Protein AF-Q93UQ5-F1 (afdb_monomer)

Nearest PDB structures (foldseek):
  4q0p-assembly1_A  TM=1.003E+00  e=6.798E-55  Acinetobacter sp. DL-28
  4q0u-assembly1_A  TM=1.001E+00  e=9.475E-54  Acinetobacter sp. DL-28
  3ww1-assembly1_A  TM=9.955E-01  e=2.916E-45  Cellulomonas parahominis
  5avp-assembly1_D  TM=9.989E-01  e=8.263E-45  Geodermatophilus obscurus DSM 43160
  3ww3-assembly1_B-2  TM=9.912E-01  e=5.381E-45  Cellulomonas parahominis

Solvent-accessible surface area (backbone atoms only — not comparable to full-atom values): 13505 Å² total; per-residue (Å²): 136,84,41,76,46,43,42,55,64,61,49,51,55,55,48,49,52,51,52,50,50,39,45,74,73,65,44,83,77,51,74,86,44,70,48,78,71,22,48,34,35,42,13,60,83,31,32,45,47,62,75,71,35,66,84,58,30,57,40,29,37,35,39,34,47,41,63,74,41,68,42,61,70,58,86,89,58,61,79,88,46,62,92,54,42,70,53,33,33,39,20,35,31,41,39,41,23,36,16,20,12,22,51,63,40,24,32,18,82,40,37,33,39,29,43,42,39,71,37,56,44,43,42,36,31,22,26,51,62,64,63,86,57,90,96,56,91,79,91,83,85,82,77,57,73,65,70,39,72,67,71,86,87,75,73,60,32,86,96,48,56,76,50,48,67,69,31,56,20,23,51,79,45,40,56,87,56,77,75,46,71,46,59,42,29,24,42,34,29,35,30,14,51,49,86,48,96,49,49,18,30,33,41,38,48,26,23,26,75,46,60,77,27,67,91,46,63,87,64,83,59,95,46,81,82,54,59,81,34,73,38,75,51,43,64,41,70,53,31,61,61,22,54,50,56,50,56,69,88

Organism: NCBI:txid160971

Sequence (249 aa):
MTRTSITRREYDEWVREAAALGKALRYPITEKMVNDSAGIVFGADQYDAFKNGMWSGEPYEAMIIFESLNEPAVDGLPTGAAPYAEYSGLCDKLMIVHPGKFCPPHHHGRKTESYEVVLGEMEVFYSPTPSAESGVELLNFSGMPVGSPWPEGVALPKGRESSYEKLTSYVRLRAGDPKFVMHRKHLHAFRCPPDSDVPLVVREVSTYSHEPTEAAAGNHAPIPSWLGMHDNDFVSDAANTGRLQTAIS

Secondary structure (DSSP, 8-state):
----SB-HHHHHHHHHHHHHHHHHTT----GGGSSTTTEEESSGGGGGGGTS-GGG----BEEEEEEEEEE---TT--GGGGGGGGG--EEEEEEEE-BT-EEEEEE-SS--EEEEEEESEEEEEE-SSPPP-TT-----SS-----BPPPTT-PPPTT-GGGGTT--EEEEEETTSPPEEE-TT--EEEEB-TT-SS-EEEEEEES------GGGTTPPPSSGGGTT----EESSHHHHHHTT---B-

Radius of gyration: 17.64 Å; Cα contacts (8 Å, |Δi|>4): 558; chains: 1; bounding box: 44×38×50 Å

Foldseek 3Di:
DQAQAAAPVLLCVVQVVVLVVCVVLVNPADPLLSDQLQKFFQFRNQRCCPVCHLLPLEAGAIKGKRKPDQALPPPPDDPVCQVVSLLATKTKIKIWAGHNYKNAKWFFQRKKKKKAWSDAKKKKFKAQDFDDDPPDDDDDDPGADQADADDPDNRHDPPCPVLRVRSGHIDMDDHPDPIHMGGGRMIMMMHGHSPDPGITIMIMMMGHALAPAPSCPPDDDPHPVSVNDHTIGGSDPRRVPRSRGHHYD

Mean predicted aligned error: 2.65 Å

Structure (mmCIF, N/CA/C/O backbone):
data_AF-Q93UQ5-F1
#
_entry.id   AF-Q93UQ5-F1
#
loop_
_atom_site.group_PDB
_atom_site.id
_atom_site.type_symbol
_atom_site.label_atom_id
_atom_site.label_alt_id
_atom_site.label_comp_id
_atom_site.label_asym_id
_atom_site.label_entity_id
_atom_site.label_seq_id
_atom_site.pdbx_PDB_ins_code
_atom_site.Cartn_x
_atom_site.Cartn_y
_atom_site.Cartn_z
_atom_site.occupancy
_atom_site.B_iso_or_equiv
_atom_site.auth_seq_id
_atom_site.auth_comp_id
_atom_site.auth_asym_id
_atom_site.auth_atom_id
_atom_site.pdbx_PDB_model_num
ATOM 1 N N . MET A 1 1 ? -3.767 7.710 27.829 1.00 67.88 1 MET A N 1
ATOM 2 C CA . MET A 1 1 ? -2.368 7.335 27.517 1.00 67.88 1 MET A CA 1
ATOM 3 C C . MET A 1 1 ? -2.265 7.023 26.035 1.00 67.88 1 MET A C 1
ATOM 5 O O . MET A 1 1 ? -3.241 6.521 25.496 1.00 67.88 1 MET A O 1
ATOM 9 N N . THR A 1 2 ? -1.151 7.356 25.386 1.00 92.12 2 THR A N 1
ATOM 10 C CA . THR A 1 2 ? -0.831 6.993 23.989 1.00 92.12 2 THR A CA 1
ATOM 11 C C . THR A 1 2 ? -0.191 5.607 23.966 1.00 92.12 2 THR A C 1
ATOM 13 O O . THR A 1 2 ? 0.586 5.290 24.865 1.00 92.12 2 THR A O 1
ATOM 16 N N . ARG A 1 3 ? -0.569 4.761 23.007 1.00 96.69 3 ARG A N 1
ATOM 17 C CA . ARG A 1 3 ? 0.002 3.428 22.796 1.00 96.69 3 ARG A CA 1
ATOM 18 C C . ARG A 1 3 ? 1.368 3.573 22.126 1.00 96.69 3 ARG A C 1
ATOM 20 O O . ARG A 1 3 ? 1.558 4.452 21.298 1.00 96.69 3 ARG A O 1
ATOM 27 N N . THR A 1 4 ? 2.300 2.693 22.471 1.00 96.62 4 THR A N 1
ATOM 28 C CA . THR A 1 4 ? 3.651 2.646 21.876 1.00 96.62 4 THR A CA 1
ATOM 29 C C . THR A 1 4 ? 3.969 1.294 21.237 1.00 96.62 4 THR A C 1
ATOM 31 O O . THR A 1 4 ? 5.035 1.128 20.656 1.00 96.62 4 THR A O 1
ATOM 34 N N . SER A 1 5 ? 3.069 0.323 21.391 1.00 97.62 5 SER A N 1
ATOM 35 C CA . SER A 1 5 ? 3.189 -1.045 20.893 1.00 97.62 5 SER A CA 1
ATOM 36 C C . SER A 1 5 ? 1.807 -1.681 20.730 1.00 97.62 5 SER A C 1
ATOM 38 O O . SER A 1 5 ? 0.795 -1.217 21.285 1.00 97.62 5 SER A O 1
ATOM 40 N N . ILE A 1 6 ? 1.779 -2.774 19.976 1.00 98.44 6 ILE A N 1
ATOM 41 C CA . ILE A 1 6 ? 0.655 -3.701 19.882 1.00 98.44 6 ILE A CA 1
ATOM 42 C C . ILE A 1 6 ? 0.926 -4.901 20.793 1.00 98.44 6 ILE 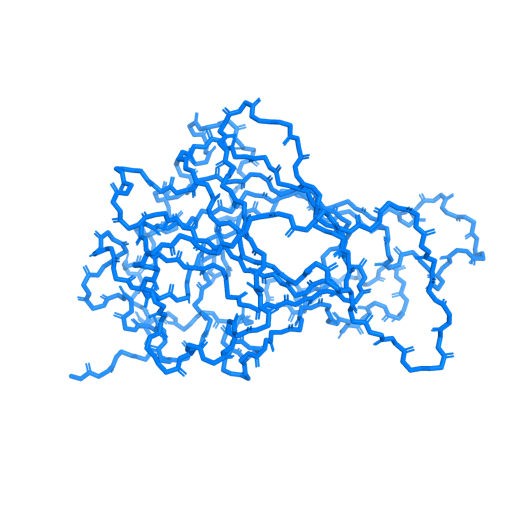A C 1
ATOM 44 O O . ILE A 1 6 ? 2.064 -5.350 20.906 1.00 98.44 6 ILE A O 1
ATOM 48 N N . THR A 1 7 ? -0.089 -5.416 21.483 1.00 98.62 7 THR A N 1
ATOM 49 C CA . THR A 1 7 ? 0.098 -6.630 22.282 1.00 98.62 7 THR A CA 1
ATOM 50 C C . THR A 1 7 ? 0.246 -7.853 21.382 1.00 98.62 7 THR A C 1
ATOM 52 O O . THR A 1 7 ? -0.335 -7.894 20.295 1.00 98.62 7 THR A O 1
ATOM 55 N N . ARG A 1 8 ? 0.944 -8.897 21.848 1.00 98.50 8 ARG A N 1
ATOM 56 C CA . ARG A 1 8 ? 1.008 -10.186 21.126 1.00 98.50 8 ARG A CA 1
ATOM 57 C C . ARG A 1 8 ? -0.377 -10.690 20.704 1.00 98.50 8 ARG A C 1
ATOM 59 O O . ARG A 1 8 ? -0.564 -11.105 19.567 1.00 98.50 8 ARG A O 1
ATOM 66 N N . ARG A 1 9 ? -1.363 -10.612 21.600 1.00 98.56 9 ARG A N 1
ATOM 67 C CA . ARG A 1 9 ? -2.731 -11.058 21.309 1.00 98.56 9 ARG A CA 1
ATOM 68 C C . ARG A 1 9 ? -3.382 -10.245 20.188 1.00 98.56 9 ARG A C 1
ATOM 70 O O . ARG A 1 9 ? -3.937 -10.840 19.274 1.00 98.56 9 ARG A O 1
ATOM 77 N N . GLU A 1 10 ? -3.325 -8.915 20.263 1.00 98.81 10 GLU A N 1
ATOM 78 C CA . GLU A 1 10 ? -3.897 -8.047 19.224 1.00 98.81 10 GLU A CA 1
ATOM 79 C C . GLU A 1 10 ? -3.233 -8.297 17.864 1.00 98.81 10 GLU A C 1
ATOM 81 O O . GLU A 1 10 ? -3.928 -8.342 16.853 1.00 98.81 10 GLU A O 1
ATOM 86 N N . TYR A 1 11 ? -1.908 -8.492 17.838 1.00 98.81 11 TYR A N 1
ATOM 87 C CA . TYR A 1 11 ? -1.173 -8.781 16.606 1.00 98.81 11 TYR A CA 1
ATOM 88 C C . TYR A 1 11 ? -1.587 -10.122 15.999 1.00 98.81 11 TYR A C 1
ATOM 90 O O . TYR A 1 11 ? -1.931 -10.191 14.819 1.00 98.81 11 TYR A O 1
ATOM 98 N N . ASP A 1 12 ? -1.607 -11.177 16.815 1.00 98.75 12 ASP A N 1
ATOM 99 C CA . ASP A 1 12 ? -1.958 -12.518 16.360 1.00 98.75 12 ASP A CA 1
ATOM 100 C C . ASP A 1 12 ? -3.410 -12.576 15.864 1.00 98.75 12 ASP A C 1
ATOM 102 O O . ASP A 1 12 ? -3.660 -13.146 14.805 1.00 98.75 12 ASP A O 1
ATOM 106 N N . GLU A 1 13 ? -4.370 -11.979 16.581 1.00 98.81 13 GLU A N 1
ATOM 107 C CA . GLU A 1 13 ? -5.771 -11.909 16.140 1.00 98.81 13 GLU A CA 1
ATOM 108 C C . GLU A 1 13 ? -5.891 -11.130 14.817 1.00 98.81 13 GLU A C 1
ATOM 110 O O . GLU A 1 13 ? -6.516 -11.610 13.872 1.00 98.81 13 GLU A O 1
ATOM 115 N N . TRP A 1 14 ? -5.231 -9.974 14.703 1.00 98.81 14 TRP A N 1
ATOM 116 C CA . TRP A 1 14 ? -5.268 -9.137 13.502 1.00 98.81 14 TRP A CA 1
ATOM 117 C C . TRP A 1 14 ? -4.692 -9.842 12.267 1.00 98.81 14 TRP A C 1
ATOM 119 O O . TRP A 1 14 ? -5.341 -9.905 11.220 1.00 98.81 14 TRP A O 1
ATOM 129 N N . VAL A 1 15 ? -3.488 -10.405 12.385 1.00 98.81 15 VAL A N 1
ATOM 130 C CA . VAL A 1 15 ? -2.771 -11.009 11.255 1.00 98.81 15 VAL A CA 1
ATOM 131 C C . VAL A 1 15 ? -3.333 -12.383 10.898 1.00 98.81 15 VAL A C 1
ATOM 133 O O . VAL A 1 15 ? -3.437 -12.713 9.714 1.00 98.81 15 VAL A O 1
ATOM 136 N N . ARG A 1 16 ? -3.740 -13.202 11.875 1.00 98.69 16 ARG A N 1
ATOM 137 C CA .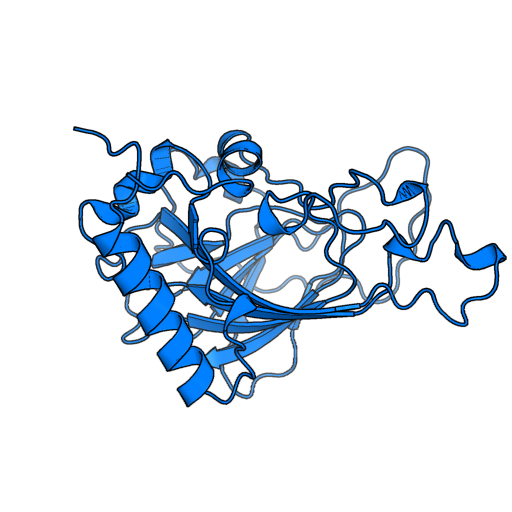 ARG A 1 16 ? -4.239 -14.556 11.582 1.00 98.69 16 ARG A CA 1
ATOM 138 C C . ARG A 1 16 ? -5.632 -14.542 10.963 1.00 98.69 16 ARG A C 1
ATOM 140 O O . ARG A 1 16 ? -5.859 -15.326 10.042 1.00 98.69 16 ARG A O 1
ATOM 147 N N . GLU A 1 17 ? -6.521 -13.643 11.388 1.00 98.81 17 GLU A N 1
ATOM 148 C CA . GLU A 1 17 ? -7.821 -13.459 10.725 1.00 98.81 17 GLU A CA 1
ATOM 149 C C . GLU A 1 17 ? -7.642 -12.938 9.295 1.00 98.81 17 GLU A C 1
ATOM 151 O O . GLU A 1 17 ? -8.256 -13.449 8.358 1.00 98.81 17 GLU A O 1
ATOM 156 N N . ALA A 1 18 ? -6.717 -11.999 9.081 1.00 98.88 18 ALA A N 1
ATOM 157 C CA . ALA A 1 18 ? -6.381 -11.523 7.743 1.00 98.88 18 ALA A CA 1
ATOM 158 C C . ALA A 1 18 ? -5.814 -12.643 6.849 1.00 98.88 18 ALA A C 1
ATOM 160 O O . ALA A 1 18 ? -6.176 -12.748 5.675 1.00 98.88 18 ALA A O 1
ATOM 161 N N . ALA A 1 19 ? -4.968 -13.523 7.394 1.00 98.81 19 ALA A N 1
ATOM 162 C CA . ALA A 1 19 ? -4.461 -14.685 6.669 1.00 98.81 19 ALA A CA 1
ATOM 163 C C . ALA A 1 19 ? -5.580 -15.686 6.332 1.00 98.81 19 ALA A C 1
ATOM 165 O O . ALA A 1 19 ? -5.595 -16.258 5.240 1.00 98.81 19 ALA A O 1
ATOM 166 N N . ALA A 1 20 ? -6.529 -15.901 7.247 1.00 98.81 20 ALA A N 1
ATOM 167 C CA . ALA A 1 20 ? -7.699 -16.738 6.998 1.00 98.81 20 ALA A CA 1
ATOM 168 C C . ALA A 1 20 ? -8.587 -16.146 5.890 1.00 98.81 20 ALA A C 1
ATOM 170 O O . ALA A 1 20 ? -8.967 -16.869 4.967 1.00 98.81 20 ALA A O 1
ATOM 171 N N . LEU A 1 21 ? -8.836 -14.832 5.920 1.00 98.88 21 LEU A N 1
ATOM 172 C CA . LEU A 1 21 ? -9.568 -14.110 4.879 1.00 98.88 21 LEU A CA 1
ATOM 173 C C . LEU A 1 21 ? -8.870 -14.217 3.517 1.00 98.88 21 LEU A C 1
ATOM 175 O O . LEU A 1 21 ? -9.507 -14.571 2.527 1.00 98.88 21 LEU A O 1
ATOM 179 N N . GLY A 1 22 ? -7.556 -13.986 3.457 1.00 98.75 22 GLY A N 1
ATOM 180 C CA . GLY A 1 22 ? -6.791 -14.121 2.217 1.00 98.75 22 GLY A CA 1
ATOM 181 C C . GLY A 1 22 ? -6.859 -15.537 1.633 1.00 98.75 22 GLY A C 1
ATOM 182 O O . GLY A 1 22 ? -7.062 -15.696 0.429 1.00 98.75 22 GLY A O 1
ATOM 183 N N . LYS A 1 23 ? -6.798 -16.575 2.481 1.00 98.75 23 LYS A N 1
ATOM 184 C CA . LYS A 1 23 ? -7.003 -17.974 2.062 1.00 98.75 23 LYS A CA 1
ATOM 185 C C . LYS A 1 23 ? -8.428 -18.233 1.570 1.00 98.75 23 LYS A C 1
ATOM 187 O O . LYS A 1 23 ? -8.601 -18.921 0.565 1.00 98.75 23 LYS A O 1
ATOM 192 N N . ALA A 1 24 ? -9.445 -17.676 2.231 1.00 98.75 24 ALA A N 1
ATOM 193 C CA . ALA A 1 24 ? -10.839 -17.778 1.794 1.00 98.75 24 ALA A CA 1
ATOM 194 C C . ALA A 1 24 ? -11.058 -17.120 0.418 1.00 98.75 24 ALA A C 1
ATOM 196 O O . ALA A 1 24 ? -11.783 -17.655 -0.420 1.00 98.75 24 ALA A O 1
ATOM 197 N N . LEU A 1 25 ? -10.348 -16.020 0.150 1.00 98.62 25 LEU A N 1
ATOM 198 C CA . LEU A 1 25 ? -10.288 -15.330 -1.143 1.00 98.62 25 LEU A CA 1
ATOM 199 C C . LEU A 1 25 ? -9.303 -15.973 -2.138 1.00 98.62 25 LEU A C 1
ATOM 201 O O . LEU A 1 25 ? -9.038 -15.416 -3.200 1.00 98.62 25 LEU A O 1
ATOM 205 N N . ARG A 1 26 ? -8.804 -17.178 -1.829 1.00 98.75 26 ARG A N 1
ATOM 206 C CA . ARG A 1 26 ? -7.943 -18.018 -2.680 1.00 98.75 26 ARG A CA 1
ATOM 207 C C . ARG A 1 26 ? -6.554 -17.452 -2.969 1.00 98.75 26 ARG A C 1
ATOM 209 O O . ARG A 1 26 ? -5.864 -17.976 -3.843 1.00 98.75 26 ARG A O 1
ATOM 216 N N . TYR A 1 27 ? -6.109 -16.443 -2.229 1.00 98.81 27 TYR A N 1
ATOM 217 C CA . TYR A 1 27 ? -4.726 -15.995 -2.317 1.00 98.81 27 TYR A CA 1
ATOM 218 C C . TYR A 1 27 ? -3.792 -17.047 -1.677 1.00 98.81 27 TYR A C 1
ATOM 220 O O . TYR A 1 27 ? -4.124 -17.585 -0.612 1.00 98.81 27 TYR A O 1
ATOM 228 N N . PRO A 1 28 ? -2.643 -17.389 -2.294 1.00 98.44 28 PRO A N 1
ATOM 229 C CA . PRO A 1 28 ? -1.823 -18.538 -1.900 1.00 98.44 28 PRO A CA 1
ATOM 230 C C . PRO A 1 28 ? -0.931 -18.244 -0.679 1.00 98.44 28 PRO A C 1
ATOM 232 O O . PRO A 1 28 ? 0.295 -18.277 -0.754 1.00 98.44 28 PRO A O 1
ATOM 235 N N . ILE A 1 29 ? -1.543 -17.963 0.473 1.00 98.62 29 ILE A N 1
ATOM 236 C CA . ILE A 1 29 ? -0.822 -17.666 1.718 1.00 98.62 29 ILE A CA 1
ATOM 237 C C . ILE A 1 29 ? -0.171 -18.934 2.277 1.00 98.62 29 ILE A C 1
ATOM 239 O O . ILE A 1 29 ? -0.855 -19.857 2.733 1.00 98.62 29 ILE A O 1
ATOM 243 N N . THR A 1 30 ? 1.160 -18.943 2.299 1.00 98.19 30 THR A N 1
ATOM 244 C CA . THR A 1 30 ? 1.982 -19.971 2.953 1.00 98.19 30 THR A CA 1
ATOM 245 C C . THR A 1 30 ? 2.236 -19.633 4.425 1.00 98.19 30 THR A C 1
ATOM 247 O O . THR A 1 30 ? 2.041 -18.498 4.851 1.00 98.19 30 THR A O 1
ATOM 250 N N . GLU A 1 31 ? 2.687 -20.604 5.223 1.00 97.56 31 GLU A N 1
ATOM 251 C CA . GLU A 1 31 ? 2.949 -20.392 6.658 1.00 97.56 31 GLU A CA 1
ATOM 252 C C . GLU A 1 31 ? 3.999 -19.303 6.913 1.00 97.56 31 GLU A C 1
ATOM 254 O O . GLU A 1 31 ? 3.783 -18.438 7.753 1.00 97.56 31 GLU A O 1
ATOM 259 N N . LYS A 1 32 ? 5.083 -19.272 6.126 1.00 96.62 32 LYS A N 1
ATOM 260 C CA . LYS A 1 32 ? 6.161 -18.273 6.260 1.00 96.62 32 LYS A CA 1
ATOM 261 C C . LYS A 1 32 ? 5.713 -16.827 6.014 1.00 96.62 32 LYS A C 1
ATOM 263 O O . LYS A 1 32 ? 6.382 -15.900 6.460 1.00 96.62 32 LYS A O 1
ATOM 268 N N . MET A 1 33 ? 4.610 -16.630 5.288 1.00 98.00 33 MET A N 1
ATOM 269 C CA . MET A 1 33 ? 4.060 -15.299 5.003 1.00 98.00 33 MET A CA 1
ATOM 270 C C . MET A 1 33 ? 3.312 -14.728 6.212 1.00 98.00 33 MET A C 1
ATOM 272 O O . MET A 1 33 ? 3.106 -13.523 6.289 1.00 98.00 33 MET A O 1
ATOM 276 N N . VAL A 1 34 ? 2.907 -15.580 7.156 1.00 98.25 34 VAL A N 1
ATOM 277 C CA . VAL A 1 34 ? 2.242 -15.182 8.397 1.00 98.25 34 VAL A CA 1
ATOM 278 C C . VAL A 1 34 ? 3.311 -15.047 9.478 1.00 98.25 34 VAL A C 1
ATOM 280 O O . VAL A 1 34 ? 3.647 -16.011 10.161 1.00 98.25 34 VAL A O 1
ATOM 283 N N . ASN A 1 35 ? 3.888 -13.853 9.587 1.00 96.56 35 ASN A N 1
ATOM 284 C CA . ASN A 1 35 ? 5.009 -13.550 10.477 1.00 96.56 35 ASN A CA 1
ATOM 285 C C . ASN A 1 35 ? 4.846 -12.168 11.135 1.00 96.56 35 ASN A C 1
ATOM 287 O O . ASN A 1 35 ? 3.924 -11.428 10.798 1.00 96.56 35 ASN A O 1
ATOM 291 N N . ASP A 1 36 ? 5.768 -11.818 12.037 1.00 96.94 36 ASP A N 1
ATOM 292 C CA . ASP A 1 36 ? 5.746 -10.571 12.822 1.00 96.94 36 ASP A CA 1
ATOM 293 C C . ASP A 1 36 ? 6.063 -9.295 12.006 1.00 96.94 36 ASP A C 1
ATOM 295 O O . ASP A 1 36 ? 5.978 -8.181 12.525 1.00 96.94 36 ASP A O 1
ATOM 299 N N . SER A 1 37 ? 6.356 -9.428 10.708 1.00 96.56 37 SER A N 1
ATOM 300 C CA . SER A 1 37 ? 6.494 -8.312 9.761 1.00 96.56 37 SER A CA 1
ATOM 301 C C . SER A 1 37 ? 5.270 -8.117 8.854 1.00 96.56 37 SER A C 1
ATOM 303 O O . SER A 1 37 ? 5.216 -7.128 8.127 1.00 96.56 37 SER A O 1
ATOM 305 N N . ALA A 1 38 ? 4.287 -9.028 8.867 1.00 97.44 38 ALA A N 1
ATOM 306 C CA . ALA A 1 38 ? 3.137 -8.957 7.962 1.00 97.44 38 ALA A CA 1
ATOM 307 C C . ALA A 1 38 ? 2.197 -7.791 8.305 1.00 97.44 38 ALA A C 1
ATOM 309 O O . ALA A 1 38 ? 1.743 -7.073 7.416 1.00 97.44 38 ALA A O 1
ATOM 310 N N . GLY A 1 39 ? 1.901 -7.600 9.593 1.00 98.12 39 GLY A N 1
ATOM 311 C CA . GLY A 1 39 ? 1.182 -6.435 10.105 1.00 98.12 39 GLY A CA 1
ATOM 312 C C . GLY A 1 39 ? 2.123 -5.251 10.300 1.00 98.12 39 GLY A C 1
ATOM 313 O O . GLY A 1 39 ? 3.092 -5.359 11.051 1.00 98.12 39 GLY A O 1
ATOM 314 N N . ILE A 1 40 ? 1.819 -4.126 9.654 1.00 98.00 40 ILE A N 1
ATOM 315 C CA . ILE A 1 40 ? 2.658 -2.925 9.576 1.00 98.00 40 ILE A CA 1
ATOM 316 C C . IL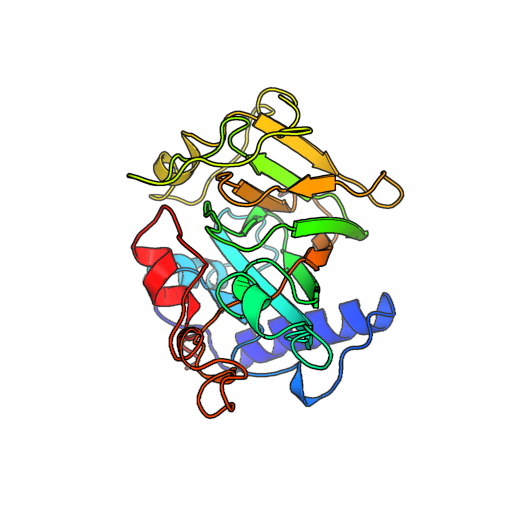E A 1 40 ? 1.934 -1.749 10.236 1.00 98.00 40 ILE A C 1
ATOM 318 O O . ILE A 1 40 ? 0.769 -1.475 9.935 1.00 98.00 40 ILE A O 1
ATOM 322 N N . VAL A 1 41 ? 2.646 -1.019 11.097 1.00 98.31 41 VAL A N 1
ATOM 323 C CA . VAL A 1 41 ? 2.187 0.228 11.726 1.00 98.31 41 VAL A CA 1
ATOM 324 C C . VAL A 1 41 ? 3.160 1.344 11.353 1.00 98.31 41 VAL A C 1
ATOM 326 O O . VAL A 1 41 ? 4.329 1.305 11.729 1.00 98.31 41 VAL A O 1
ATOM 329 N N . PHE A 1 42 ? 2.702 2.353 10.611 1.00 97.81 42 PHE A N 1
ATOM 330 C CA . PHE A 1 42 ? 3.586 3.344 9.984 1.00 97.81 42 PHE A CA 1
ATOM 331 C C . PHE A 1 42 ? 3.973 4.493 10.931 1.00 97.81 42 PHE A C 1
ATOM 333 O O . PHE A 1 42 ? 3.756 5.666 10.636 1.00 97.81 42 PHE A O 1
ATOM 340 N N . GLY A 1 43 ? 4.567 4.168 12.078 1.00 96.88 43 GLY A N 1
ATOM 341 C CA . GLY A 1 43 ? 5.106 5.127 13.050 1.00 96.88 43 GLY A CA 1
ATOM 342 C C . GLY A 1 43 ? 4.527 4.964 14.453 1.00 96.88 43 GLY A C 1
ATOM 343 O O . GLY A 1 43 ? 3.443 4.417 14.644 1.00 96.88 43 GLY A O 1
ATOM 344 N N . ALA A 1 44 ? 5.265 5.435 15.460 1.00 96.50 44 ALA A N 1
ATOM 345 C CA . ALA A 1 44 ? 4.928 5.203 16.868 1.00 96.50 44 ALA A CA 1
ATOM 346 C C . ALA A 1 44 ? 3.571 5.808 17.282 1.00 96.50 44 ALA A C 1
ATOM 348 O O . ALA A 1 44 ? 2.844 5.231 18.085 1.00 96.50 44 ALA A O 1
ATOM 349 N N . ASP A 1 45 ? 3.200 6.945 16.698 1.00 96.44 45 ASP A N 1
ATOM 350 C CA . ASP A 1 45 ? 1.911 7.612 16.897 1.00 96.44 45 ASP A CA 1
ATOM 351 C C . ASP A 1 45 ? 0.716 6.819 16.335 1.00 96.44 45 ASP A C 1
ATOM 353 O O . ASP A 1 45 ? -0.422 7.047 16.745 1.00 96.44 45 ASP A O 1
ATOM 357 N N . GLN A 1 46 ? 0.960 5.848 15.450 1.00 98.50 46 GLN A N 1
ATOM 358 C CA . GLN A 1 46 ? -0.086 5.064 14.790 1.00 98.50 46 GLN A CA 1
ATOM 359 C C . GLN A 1 46 ? -0.498 3.807 15.576 1.00 98.50 46 GLN A C 1
ATOM 361 O O . GLN A 1 46 ? -1.544 3.225 15.289 1.00 98.50 46 GLN A O 1
ATOM 366 N N . TYR A 1 47 ? 0.228 3.425 16.638 1.00 98.44 47 TYR A N 1
ATOM 367 C CA . TYR A 1 47 ? -0.200 2.336 17.538 1.00 98.44 47 TYR A CA 1
ATOM 368 C C . TYR A 1 47 ? -1.510 2.641 18.270 1.00 98.44 47 TYR A C 1
ATOM 370 O O . TYR A 1 47 ? -2.179 1.732 18.768 1.00 98.44 47 TYR A O 1
ATOM 378 N N . ASP A 1 48 ? -1.915 3.909 18.314 1.00 98.56 48 ASP A N 1
ATOM 379 C CA . ASP A 1 48 ? -3.211 4.311 18.843 1.00 98.56 48 ASP A CA 1
ATOM 380 C C . ASP A 1 48 ? -4.396 3.714 18.066 1.00 98.56 48 ASP A C 1
ATOM 382 O O . ASP A 1 48 ? -5.478 3.601 18.642 1.00 98.56 48 ASP A O 1
ATOM 386 N N . ALA A 1 49 ? -4.184 3.212 16.843 1.00 98.56 49 ALA A N 1
ATOM 387 C CA . ALA A 1 49 ? -5.170 2.428 16.098 1.00 98.56 49 ALA A CA 1
ATOM 388 C C . ALA A 1 49 ? -5.694 1.208 16.884 1.00 98.56 49 ALA A C 1
ATOM 390 O O . ALA A 1 49 ? -6.816 0.752 16.666 1.00 98.56 49 ALA A O 1
ATOM 391 N N . PHE A 1 50 ? -4.903 0.689 17.826 1.00 98.62 50 PHE A N 1
ATOM 392 C CA . PHE A 1 50 ? -5.259 -0.455 18.665 1.00 98.62 50 PHE A CA 1
ATOM 393 C C . PHE A 1 50 ? -5.921 -0.056 19.991 1.00 98.62 50 PHE A C 1
ATOM 395 O O . PHE A 1 50 ? -6.299 -0.924 20.769 1.00 98.62 50 PHE A O 1
ATOM 402 N N . LYS A 1 51 ? -6.124 1.240 20.276 1.00 98.31 51 LYS A N 1
ATOM 403 C CA . LYS A 1 51 ? -6.915 1.668 21.449 1.00 98.31 51 LYS A CA 1
ATOM 404 C C . LYS A 1 51 ? -8.371 1.233 21.346 1.00 98.31 51 LYS A C 1
ATOM 406 O O . LYS A 1 51 ? -8.923 0.735 22.320 1.00 98.31 51 LYS A O 1
ATOM 411 N N . ASN A 1 52 ? -8.953 1.436 20.167 1.00 98.12 52 ASN A N 1
ATOM 412 C CA . ASN A 1 52 ? -10.351 1.131 19.869 1.00 98.12 52 ASN A CA 1
ATOM 413 C C . ASN A 1 52 ? -10.494 -0.050 18.889 1.00 98.12 52 ASN A C 1
ATOM 415 O O . ASN A 1 52 ? -11.607 -0.475 18.590 1.00 98.12 52 ASN A O 1
ATOM 419 N N . GLY A 1 53 ? -9.369 -0.601 18.419 1.00 98.06 53 GLY A N 1
ATOM 420 C CA . GLY A 1 53 ? -9.305 -1.763 17.536 1.00 98.06 53 GLY A CA 1
ATOM 421 C C . GLY A 1 53 ? -9.422 -1.424 16.047 1.00 98.06 53 GLY A C 1
ATOM 422 O O . GLY A 1 53 ? -9.842 -0.341 15.647 1.00 98.06 53 GLY A O 1
ATOM 423 N N . MET A 1 54 ? -9.064 -2.390 15.195 1.00 98.81 54 MET A N 1
ATOM 424 C CA . MET A 1 54 ? -9.017 -2.202 13.736 1.00 98.81 54 MET A CA 1
ATOM 425 C C . MET A 1 54 ? -10.386 -1.903 13.103 1.00 98.81 54 MET A C 1
ATOM 427 O O . MET A 1 54 ? -10.445 -1.231 12.076 1.00 98.81 54 MET A O 1
ATOM 431 N N . TRP A 1 55 ? -11.475 -2.332 13.744 1.00 98.75 55 TRP A N 1
ATOM 432 C CA . TRP A 1 55 ? -12.859 -2.120 13.303 1.00 98.75 55 TRP A CA 1
ATOM 433 C C . TRP A 1 55 ? -13.484 -0.802 13.787 1.00 98.75 55 TRP A C 1
ATOM 435 O O . TRP A 1 55 ? -14.672 -0.581 13.580 1.00 98.75 55 TRP A O 1
ATOM 445 N N . SER A 1 56 ? -12.713 0.090 14.419 1.00 98.50 56 SER A N 1
ATOM 446 C CA . SER A 1 56 ? -13.231 1.371 14.925 1.00 98.50 56 SER A CA 1
ATOM 447 C C . SER A 1 56 ? -13.675 2.356 13.835 1.00 98.50 56 SER A C 1
ATOM 449 O O . SER A 1 56 ? -14.361 3.327 14.142 1.00 98.50 56 SER A O 1
ATOM 451 N N . GLY A 1 57 ? -13.237 2.166 12.584 1.00 98.19 57 GLY A N 1
ATOM 452 C CA . GLY A 1 57 ? -13.420 3.137 11.497 1.00 98.19 57 GLY A CA 1
ATOM 453 C C . GLY A 1 57 ? -12.530 4.386 11.605 1.00 98.19 57 GLY A C 1
ATOM 454 O O . GLY A 1 57 ? -12.581 5.255 10.739 1.00 98.19 57 GLY A O 1
ATOM 455 N N . GLU A 1 58 ? -11.700 4.498 12.649 1.00 98.69 58 GLU A N 1
ATOM 456 C CA . GLU A 1 58 ? -10.859 5.678 12.885 1.00 98.69 58 GLU A CA 1
ATOM 457 C C . GLU A 1 58 ? -9.686 5.770 11.895 1.00 98.69 58 GLU A C 1
ATOM 459 O O . GLU A 1 58 ? -9.116 4.730 11.534 1.00 98.69 58 GLU A O 1
ATOM 464 N N . PRO A 1 59 ? -9.275 6.990 11.501 1.00 98.62 59 PRO A N 1
ATOM 465 C CA . PRO A 1 59 ? -8.226 7.186 10.514 1.00 98.62 59 PRO A CA 1
ATOM 466 C C . PRO A 1 59 ? -6.831 6.996 11.118 1.00 98.62 59 PRO A C 1
ATOM 468 O O . PRO A 1 59 ? -6.338 7.842 11.863 1.00 98.62 59 PRO A O 1
ATOM 471 N N . TYR A 1 60 ? -6.194 5.882 10.761 1.00 98.81 60 TYR A N 1
ATOM 472 C CA . TYR A 1 60 ? -4.814 5.547 11.118 1.00 98.81 60 TYR A CA 1
ATOM 473 C C . TYR A 1 60 ? -4.095 4.880 9.941 1.00 98.81 60 TYR A C 1
ATOM 475 O O . TYR A 1 60 ? -4.720 4.286 9.063 1.00 98.81 60 TYR A O 1
ATOM 483 N N . GLU A 1 61 ? -2.773 4.938 9.947 1.00 98.81 61 GLU A N 1
ATOM 484 C CA . GLU A 1 61 ? -1.885 4.373 8.934 1.00 98.81 61 GLU A CA 1
ATOM 485 C C . GLU A 1 61 ? -1.354 3.031 9.442 1.00 98.81 61 GLU A C 1
ATOM 487 O O . GLU A 1 61 ? -0.361 2.955 10.174 1.00 98.81 61 GLU A O 1
ATOM 492 N N . ALA A 1 62 ? -2.061 1.961 9.082 1.00 98.69 62 ALA A N 1
ATOM 493 C CA . ALA A 1 62 ? -1.715 0.585 9.412 1.00 98.69 62 ALA A CA 1
ATOM 494 C C . ALA A 1 62 ? -2.358 -0.372 8.403 1.00 98.69 62 ALA A C 1
ATOM 496 O O . ALA A 1 62 ? -3.496 -0.165 7.971 1.00 98.69 62 ALA A O 1
ATOM 497 N N . MET A 1 63 ? -1.646 -1.438 8.045 1.00 98.75 63 MET A N 1
ATOM 498 C CA . MET A 1 63 ? -2.124 -2.437 7.087 1.00 98.75 63 MET A CA 1
ATOM 499 C C . MET A 1 63 ? -1.440 -3.787 7.287 1.00 98.75 63 MET A C 1
ATOM 501 O O . MET A 1 63 ? -0.463 -3.890 8.024 1.00 98.75 63 MET A O 1
ATOM 505 N N . ILE A 1 64 ? -1.930 -4.809 6.588 1.00 98.81 64 ILE A N 1
ATOM 506 C CA . ILE A 1 64 ? -1.274 -6.117 6.495 1.00 98.81 64 ILE A CA 1
ATOM 507 C C . ILE A 1 64 ? -0.843 -6.369 5.054 1.00 98.81 64 ILE A C 1
ATOM 509 O O . ILE A 1 64 ? -1.601 -6.070 4.130 1.00 98.81 64 ILE A O 1
ATOM 513 N N . ILE A 1 65 ? 0.342 -6.955 4.873 1.00 98.69 65 ILE A N 1
ATOM 514 C CA . ILE A 1 65 ? 0.863 -7.395 3.577 1.00 98.69 65 ILE A CA 1
ATOM 515 C C . ILE A 1 65 ? 1.261 -8.872 3.649 1.00 98.69 65 ILE A C 1
ATOM 517 O O . ILE A 1 65 ? 2.080 -9.273 4.472 1.00 98.69 65 ILE A O 1
ATOM 521 N N . PHE A 1 66 ? 0.718 -9.672 2.732 1.00 98.69 66 PHE A N 1
ATOM 522 C CA . PHE A 1 66 ? 1.137 -11.048 2.479 1.00 98.69 66 PHE A CA 1
ATOM 523 C C . PHE A 1 66 ? 1.780 -11.155 1.094 1.00 98.69 66 PHE A C 1
ATOM 525 O O . PHE A 1 66 ? 1.096 -11.311 0.079 1.00 98.69 66 PHE A O 1
ATOM 532 N N . GLU A 1 67 ? 3.105 -11.092 1.048 1.00 98.62 67 GLU A N 1
ATOM 533 C CA . GLU A 1 67 ? 3.886 -11.216 -0.185 1.00 98.62 67 GLU A CA 1
ATOM 534 C C . GLU A 1 67 ? 4.075 -12.689 -0.569 1.00 98.62 67 GLU A C 1
ATOM 536 O O . GLU A 1 67 ? 4.657 -13.468 0.187 1.00 98.62 67 GLU A O 1
ATOM 541 N N . SER A 1 68 ? 3.543 -13.092 -1.725 1.00 98.25 68 SER A N 1
ATOM 542 C CA . SER A 1 68 ? 3.686 -14.463 -2.238 1.00 98.25 68 SER A CA 1
ATOM 543 C C . SER A 1 68 ? 4.868 -14.607 -3.194 1.00 98.25 68 SER A C 1
ATOM 545 O O . SER A 1 68 ? 5.446 -15.692 -3.293 1.00 98.25 68 SER A O 1
ATOM 547 N N . LEU A 1 69 ? 5.238 -13.513 -3.862 1.00 98.25 69 LEU A N 1
ATOM 548 C CA . LEU A 1 69 ? 6.331 -13.450 -4.818 1.00 98.25 69 LEU A CA 1
ATOM 549 C C . LEU A 1 69 ? 7.041 -12.098 -4.719 1.00 98.25 69 LEU A C 1
ATOM 551 O O . LEU A 1 69 ? 6.386 -11.063 -4.638 1.00 98.25 69 LEU A O 1
ATOM 555 N N . ASN A 1 70 ? 8.368 -12.126 -4.800 1.00 98.38 70 ASN A N 1
ATOM 556 C CA . ASN A 1 70 ? 9.217 -10.968 -5.069 1.00 98.38 70 ASN A CA 1
ATOM 557 C C . ASN A 1 70 ? 10.450 -11.470 -5.828 1.00 98.38 70 ASN A C 1
ATOM 559 O O . ASN A 1 70 ? 11.526 -11.661 -5.273 1.00 98.38 70 ASN A O 1
ATOM 563 N N . GLU A 1 71 ? 10.225 -11.842 -7.083 1.00 98.25 71 GLU A N 1
ATOM 564 C CA . GLU A 1 71 ? 11.205 -12.452 -7.974 1.00 98.25 71 GLU A CA 1
ATOM 565 C C . GLU A 1 71 ? 12.073 -11.360 -8.618 1.00 98.25 71 GLU A C 1
ATOM 567 O O . GLU A 1 71 ? 11.528 -10.506 -9.327 1.00 98.25 71 GLU A O 1
ATOM 572 N N . PRO A 1 72 ? 13.407 -11.370 -8.419 1.00 98.06 72 PRO A N 1
ATOM 573 C CA . PRO A 1 72 ? 14.309 -10.416 -9.061 1.00 98.06 72 PRO A CA 1
ATOM 574 C C . PRO A 1 72 ? 14.215 -10.388 -10.589 1.00 98.06 72 PRO A C 1
ATOM 576 O O . PRO A 1 72 ? 14.426 -9.336 -11.189 1.00 98.06 72 PRO A O 1
ATOM 579 N N . ALA A 1 73 ? 13.919 -11.535 -11.214 1.00 97.75 73 ALA A N 1
ATOM 580 C CA . ALA A 1 73 ? 13.905 -11.738 -12.662 1.00 97.75 73 ALA A CA 1
ATOM 581 C C . ALA A 1 73 ? 15.234 -11.351 -13.342 1.00 97.75 73 ALA A C 1
ATOM 583 O O . ALA A 1 73 ? 15.252 -10.780 -14.433 1.00 97.75 73 ALA A O 1
ATOM 584 N N . VAL A 1 74 ? 16.354 -11.646 -12.673 1.00 98.19 74 VAL A N 1
ATOM 585 C CA . VAL A 1 74 ? 17.711 -11.341 -13.159 1.00 98.19 74 VAL A CA 1
ATOM 586 C C . VAL A 1 74 ? 18.254 -12.463 -14.046 1.00 98.19 74 VAL A C 1
ATOM 588 O O . VAL A 1 74 ? 18.955 -12.199 -15.026 1.00 98.19 74 VAL A O 1
ATOM 591 N N . ASP A 1 75 ? 17.921 -13.714 -13.733 1.00 97.88 75 ASP A N 1
ATOM 592 C CA . ASP A 1 75 ? 18.335 -14.883 -14.499 1.00 97.88 75 ASP A CA 1
ATOM 593 C C . ASP A 1 75 ? 17.875 -14.792 -15.963 1.00 97.88 75 ASP A C 1
ATOM 595 O O . ASP A 1 75 ? 16.692 -14.670 -16.274 1.00 97.88 75 ASP A O 1
ATOM 599 N N . GLY A 1 76 ? 18.840 -14.857 -16.885 1.00 97.50 76 GLY A N 1
ATOM 600 C CA . GLY A 1 76 ? 18.603 -14.744 -18.327 1.00 97.50 76 GLY A CA 1
ATOM 601 C C . GLY A 1 76 ? 18.653 -13.318 -18.890 1.00 97.50 76 GLY A C 1
ATOM 602 O O . GLY A 1 76 ? 18.601 -13.165 -20.112 1.00 97.50 76 GLY A O 1
ATOM 603 N N . LEU A 1 77 ? 18.808 -12.280 -18.058 1.00 97.00 77 LEU A N 1
ATOM 604 C CA . LEU A 1 77 ? 19.022 -10.918 -18.554 1.00 97.00 77 LEU A CA 1
ATOM 605 C C . LEU A 1 77 ? 20.384 -10.775 -19.262 1.00 97.00 77 LEU A C 1
ATOM 607 O O . LEU A 1 77 ? 21.388 -11.338 -18.812 1.00 97.00 77 LEU A O 1
ATOM 611 N N . PRO A 1 78 ? 20.472 -9.974 -20.343 1.00 97.56 78 PRO A N 1
ATOM 612 C CA . PRO A 1 78 ? 21.762 -9.591 -20.902 1.00 97.56 78 PRO A CA 1
ATOM 613 C C . PRO A 1 78 ? 22.541 -8.749 -19.883 1.00 97.56 78 PRO A C 1
ATOM 615 O O . PRO A 1 78 ? 21.971 -7.901 -19.200 1.00 97.56 78 PRO A O 1
ATOM 618 N N . THR A 1 79 ? 23.863 -8.917 -19.817 1.00 95.06 79 THR A N 1
ATOM 619 C CA . THR A 1 79 ? 24.716 -8.255 -18.807 1.00 95.06 79 THR A CA 1
ATOM 620 C C . THR A 1 79 ? 24.601 -6.727 -18.804 1.00 95.06 79 THR A C 1
ATOM 622 O O . THR A 1 79 ? 24.671 -6.108 -17.746 1.00 95.06 79 THR A O 1
ATOM 625 N N . GLY A 1 80 ? 24.357 -6.110 -19.966 1.00 96.75 80 GLY A N 1
ATOM 626 C CA . GLY A 1 80 ? 24.132 -4.666 -20.090 1.00 96.75 80 GLY A CA 1
ATOM 627 C C . GLY A 1 80 ? 22.851 -4.151 -19.417 1.00 96.75 80 GLY A C 1
ATOM 628 O O . GLY A 1 80 ? 22.722 -2.947 -19.223 1.00 96.75 80 GLY A O 1
ATOM 629 N N . ALA A 1 81 ? 21.920 -5.034 -19.038 1.00 97.19 81 ALA A N 1
ATOM 630 C CA . ALA A 1 81 ? 20.696 -4.675 -18.322 1.00 97.19 81 ALA A CA 1
ATOM 631 C C . ALA A 1 81 ? 20.870 -4.631 -16.795 1.00 97.19 81 ALA A C 1
ATOM 633 O O . ALA A 1 81 ? 19.974 -4.148 -16.109 1.00 97.19 81 ALA A O 1
ATOM 634 N N . ALA A 1 82 ? 22.009 -5.083 -16.253 1.00 96.31 82 ALA A N 1
ATOM 635 C CA . ALA A 1 82 ? 22.262 -5.117 -14.811 1.00 96.31 82 ALA A CA 1
ATOM 636 C C . ALA A 1 82 ? 21.937 -3.803 -14.058 1.00 96.31 82 ALA A C 1
ATOM 638 O O . ALA A 1 82 ? 21.240 -3.884 -13.048 1.00 96.31 82 ALA A O 1
ATOM 639 N N . PRO A 1 83 ? 22.339 -2.597 -14.523 1.00 97.19 83 PRO A N 1
ATOM 640 C CA . PRO A 1 83 ? 22.015 -1.349 -13.818 1.00 97.19 83 PRO A CA 1
ATOM 641 C C . PRO A 1 83 ? 20.536 -0.935 -13.914 1.00 97.19 83 PRO A C 1
ATOM 643 O O . PRO A 1 83 ? 20.121 0.003 -13.244 1.00 97.19 83 PRO A O 1
ATOM 646 N N . TYR A 1 84 ? 19.738 -1.606 -14.749 1.00 97.81 84 TYR A N 1
ATOM 647 C CA . TYR A 1 84 ? 18.322 -1.296 -14.968 1.00 97.81 84 TYR A CA 1
ATOM 648 C C . TYR A 1 84 ? 17.385 -2.404 -14.481 1.00 97.81 84 TYR A C 1
ATOM 650 O O . T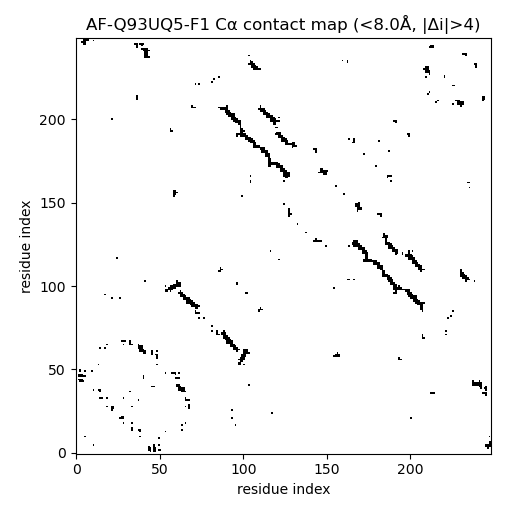YR A 1 84 ? 16.171 -2.210 -14.445 1.00 97.81 84 TYR A O 1
ATOM 658 N N . ALA A 1 85 ? 17.930 -3.556 -14.083 1.00 98.12 85 ALA A N 1
ATOM 659 C CA . ALA A 1 85 ? 17.150 -4.690 -13.604 1.00 98.12 85 ALA A CA 1
ATOM 660 C C . ALA A 1 85 ? 16.292 -4.321 -12.382 1.00 98.12 85 ALA A C 1
ATOM 662 O O . ALA A 1 85 ? 15.203 -4.859 -12.212 1.00 98.12 85 ALA A O 1
ATOM 663 N N . GLU A 1 86 ? 16.741 -3.356 -11.570 1.00 97.88 86 GLU A N 1
ATOM 664 C CA . GLU A 1 86 ? 16.031 -2.878 -10.375 1.00 97.88 86 GLU A CA 1
ATOM 665 C C . GLU A 1 86 ? 14.666 -2.234 -10.668 1.00 97.88 86 GLU A C 1
ATOM 667 O O . GLU A 1 86 ? 13.851 -2.112 -9.758 1.00 97.88 86 GLU A O 1
ATOM 672 N N . TYR A 1 87 ? 14.404 -1.861 -11.927 1.00 98.31 87 TYR A N 1
ATOM 673 C CA . TYR A 1 87 ? 13.129 -1.314 -12.405 1.00 98.31 87 TYR A CA 1
ATOM 674 C C . TYR A 1 87 ? 12.164 -2.386 -12.945 1.00 98.31 87 TYR A C 1
ATOM 676 O O . TYR A 1 87 ? 11.069 -2.038 -13.400 1.00 98.31 87 TYR A O 1
ATOM 684 N N . SER A 1 88 ? 12.583 -3.657 -12.949 1.00 98.06 88 SER A N 1
ATOM 685 C CA . SER A 1 88 ? 11.830 -4.831 -13.406 1.00 98.06 88 SER A CA 1
ATOM 686 C C . SER A 1 88 ? 11.603 -5.800 -12.236 1.00 98.06 88 SER A C 1
ATOM 688 O O . SER A 1 88 ? 11.318 -5.347 -11.135 1.00 98.06 88 SER A O 1
ATOM 690 N N . GLY A 1 89 ? 11.670 -7.115 -12.448 1.00 98.38 89 GLY A N 1
ATOM 691 C CA . GLY A 1 89 ? 11.264 -8.113 -11.457 1.00 98.38 89 GLY A CA 1
ATOM 692 C C . GLY A 1 89 ? 9.748 -8.202 -11.301 1.00 98.38 89 GLY A C 1
ATOM 693 O O . GLY A 1 89 ? 8.996 -7.502 -11.983 1.00 98.38 89 GLY A O 1
ATOM 694 N N . LEU A 1 90 ? 9.299 -9.107 -10.434 1.00 98.62 90 LEU A N 1
ATOM 695 C CA . LEU A 1 90 ? 7.888 -9.442 -10.254 1.00 98.62 90 LEU A CA 1
ATOM 696 C C . LEU A 1 90 ? 7.566 -9.569 -8.767 1.00 98.62 90 LEU A C 1
ATOM 698 O O . LEU A 1 90 ? 8.011 -10.507 -8.111 1.00 98.62 90 LEU A O 1
ATOM 702 N N . CYS A 1 91 ? 6.751 -8.659 -8.252 1.00 98.81 91 CYS A N 1
ATOM 703 C CA . CYS A 1 91 ? 6.205 -8.724 -6.908 1.00 98.81 91 CYS A CA 1
ATOM 704 C C . CYS A 1 91 ? 4.696 -8.996 -6.971 1.00 98.81 91 CYS A C 1
ATOM 706 O O . CYS A 1 91 ? 3.972 -8.378 -7.752 1.00 98.81 91 CYS A O 1
ATOM 708 N N . ASP A 1 92 ? 4.224 -9.943 -6.163 1.00 98.88 92 ASP A N 1
ATOM 709 C CA . ASP A 1 92 ? 2.808 -10.268 -5.993 1.00 98.88 92 ASP A CA 1
ATOM 710 C C . ASP A 1 92 ? 2.500 -10.336 -4.501 1.00 98.88 92 ASP A C 1
ATOM 712 O O . ASP A 1 92 ? 3.047 -11.173 -3.767 1.00 98.88 92 ASP A O 1
ATOM 716 N N . LYS A 1 93 ? 1.640 -9.428 -4.044 1.00 98.62 93 LYS A N 1
ATOM 717 C CA . LYS A 1 93 ? 1.267 -9.308 -2.637 1.00 98.62 93 LYS A CA 1
ATOM 718 C C . LYS A 1 93 ? -0.234 -9.081 -2.485 1.00 98.62 93 LYS A C 1
ATOM 720 O O . LYS A 1 93 ? -0.872 -8.395 -3.285 1.00 98.62 93 LYS A O 1
ATOM 725 N N . LEU A 1 94 ? -0.793 -9.624 -1.408 1.00 98.88 94 LEU A N 1
ATOM 726 C CA . LEU A 1 94 ? -2.143 -9.306 -0.960 1.00 98.88 94 LEU A CA 1
ATOM 727 C C . LEU A 1 94 ? -2.056 -8.298 0.175 1.00 98.88 94 LEU A C 1
ATOM 729 O O . LEU A 1 94 ? -1.392 -8.556 1.179 1.00 98.88 94 LEU A O 1
ATOM 733 N N . MET A 1 95 ? -2.740 -7.174 0.024 1.00 98.94 95 MET A N 1
ATOM 734 C CA . MET A 1 95 ? -2.797 -6.121 1.028 1.00 98.94 95 MET A CA 1
ATOM 735 C C . MET A 1 95 ? -4.191 -6.062 1.639 1.00 98.94 95 MET A C 1
ATOM 737 O O . MET A 1 95 ? -5.192 -6.103 0.920 1.00 98.94 95 MET A O 1
ATOM 741 N N . ILE A 1 96 ? -4.252 -5.970 2.968 1.00 98.94 96 ILE A N 1
ATOM 742 C CA . ILE A 1 96 ? -5.505 -5.923 3.724 1.00 98.94 96 ILE A CA 1
ATOM 743 C C . ILE A 1 96 ? -5.529 -4.658 4.577 1.00 98.94 96 ILE A C 1
ATOM 745 O O . ILE A 1 96 ? -4.664 -4.451 5.432 1.00 98.94 96 ILE A O 1
ATOM 749 N N . VAL A 1 97 ? -6.545 -3.823 4.357 1.00 98.94 97 VAL A N 1
ATOM 750 C CA . VAL A 1 97 ? -6.729 -2.536 5.038 1.00 98.94 97 VAL A CA 1
ATOM 751 C C . VAL A 1 97 ? -8.115 -2.497 5.671 1.00 98.94 97 VAL A C 1
ATOM 753 O O . VAL A 1 97 ? -9.131 -2.651 4.998 1.00 98.94 97 VAL A O 1
ATOM 756 N N . HIS A 1 98 ? -8.165 -2.314 6.988 1.00 98.88 98 HIS A N 1
ATOM 757 C CA . HIS A 1 98 ? -9.429 -2.261 7.726 1.00 98.88 98 HIS A CA 1
ATOM 758 C C . HIS A 1 98 ? -10.141 -0.906 7.551 1.00 98.88 98 HIS A C 1
ATOM 760 O O . HIS A 1 98 ? -9.484 0.067 7.171 1.00 98.88 98 HIS A O 1
ATOM 766 N N . PRO A 1 99 ? -11.457 -0.813 7.837 1.00 98.88 99 PRO A N 1
ATOM 767 C CA . PRO A 1 99 ? -12.231 0.414 7.648 1.00 98.88 99 PRO A CA 1
ATOM 768 C C . PRO A 1 99 ? -11.569 1.659 8.254 1.00 98.88 99 PRO A C 1
ATOM 770 O O . PRO A 1 99 ? -11.121 1.666 9.409 1.00 98.88 99 PRO A O 1
ATOM 773 N N . GLY A 1 100 ? -11.474 2.707 7.433 1.00 98.50 100 GLY A N 1
ATOM 774 C CA . GLY A 1 100 ? -10.876 3.997 7.775 1.00 98.50 100 GLY A CA 1
ATOM 775 C C . GLY A 1 100 ? -9.347 4.011 7.823 1.00 98.50 100 GLY A C 1
ATOM 776 O O . GLY A 1 100 ? -8.767 5.086 7.934 1.00 98.50 100 GLY A O 1
ATOM 777 N N . LYS A 1 101 ? -8.674 2.858 7.732 1.00 98.88 101 LYS A N 1
ATOM 778 C CA . LYS A 1 101 ? -7.208 2.776 7.756 1.00 98.88 101 LYS A CA 1
ATOM 779 C C . LYS A 1 101 ? -6.605 3.050 6.380 1.00 98.88 101 LYS A C 1
ATOM 781 O O . LYS A 1 101 ? -7.278 2.897 5.361 1.00 98.88 101 LYS A O 1
ATOM 786 N N . PHE A 1 102 ? -5.329 3.425 6.368 1.00 98.88 102 PHE A N 1
ATOM 787 C CA . PHE A 1 102 ? -4.592 3.838 5.175 1.00 98.88 102 PHE A CA 1
ATOM 788 C C . PHE A 1 102 ? -3.298 3.040 4.978 1.00 98.88 102 PHE A C 1
ATOM 790 O O . PHE A 1 102 ? -2.610 2.700 5.944 1.00 98.88 102 PHE A O 1
ATOM 797 N N . CYS A 1 103 ? -2.928 2.847 3.713 1.00 98.81 103 CYS A N 1
ATOM 798 C CA . CYS A 1 103 ? -1.532 2.823 3.291 1.00 98.81 103 CYS A CA 1
ATOM 799 C C . CYS A 1 103 ? -1.098 4.285 3.053 1.00 98.81 103 CYS A C 1
ATOM 801 O O . CYS A 1 103 ? -1.745 4.970 2.251 1.00 98.81 103 CYS A O 1
ATOM 803 N N . PRO A 1 104 ? -0.086 4.795 3.778 1.00 98.56 104 PRO A N 1
ATOM 804 C CA . PRO A 1 104 ? 0.200 6.230 3.841 1.00 98.56 104 PRO A CA 1
ATOM 805 C C . PRO A 1 104 ? 0.824 6.798 2.553 1.00 98.56 104 PRO A C 1
ATOM 807 O O . PRO A 1 104 ? 1.300 6.030 1.719 1.00 98.56 104 PRO A O 1
ATOM 810 N N . PRO A 1 105 ? 0.880 8.135 2.387 1.00 98.81 105 PRO A N 1
ATOM 811 C CA . PRO A 1 105 ? 1.465 8.788 1.220 1.00 98.81 105 PRO A CA 1
ATOM 812 C C . PRO A 1 105 ? 2.937 8.454 1.037 1.00 98.81 105 PRO A C 1
ATOM 814 O O . PRO A 1 105 ? 3.770 8.719 1.909 1.00 98.81 105 PRO A O 1
ATOM 817 N N . HIS A 1 106 ? 3.258 7.906 -0.128 1.00 98.75 106 HIS A N 1
ATOM 818 C CA . HIS A 1 106 ? 4.614 7.536 -0.502 1.00 98.75 106 HIS A CA 1
ATOM 819 C C . HIS A 1 106 ? 4.785 7.488 -2.016 1.00 98.75 106 HIS A C 1
ATOM 821 O O . HIS A 1 106 ? 3.831 7.650 -2.775 1.00 98.75 106 HIS A O 1
ATOM 827 N N . HIS A 1 107 ? 6.019 7.296 -2.466 1.00 98.50 107 HIS A N 1
ATOM 828 C CA . HIS A 1 107 ? 6.313 6.979 -3.855 1.00 98.50 107 HIS A CA 1
ATOM 829 C C . HIS A 1 107 ? 7.473 5.995 -3.964 1.00 98.50 107 HIS A C 1
ATOM 831 O O . HIS A 1 107 ? 8.177 5.708 -2.995 1.00 98.50 107 HIS A O 1
ATOM 837 N N . HIS A 1 108 ? 7.667 5.517 -5.189 1.00 98.62 108 HIS A N 1
ATOM 838 C CA . HIS A 1 108 ? 8.728 4.590 -5.545 1.00 98.62 108 HIS A CA 1
ATOM 839 C C . HIS A 1 108 ? 9.585 5.166 -6.657 1.00 98.62 108 HIS A C 1
ATOM 841 O O . HIS A 1 108 ? 9.054 5.640 -7.660 1.00 98.62 108 HIS A O 1
ATOM 847 N N . GLY A 1 109 ? 10.907 5.114 -6.522 1.00 98.31 109 GLY A N 1
ATOM 848 C CA . GLY A 1 109 ? 11.809 5.535 -7.592 1.00 98.31 109 GLY A CA 1
ATOM 849 C C . GLY A 1 109 ? 11.800 4.551 -8.762 1.00 98.31 109 GLY A C 1
ATOM 850 O O . GLY A 1 109 ? 11.921 4.972 -9.921 1.00 98.31 109 GLY A O 1
ATOM 851 N N . ARG A 1 110 ? 11.625 3.257 -8.453 1.00 98.56 110 ARG A N 1
ATOM 852 C CA . ARG A 1 110 ? 11.794 2.130 -9.379 1.00 98.56 110 ARG A CA 1
ATOM 853 C C . ARG A 1 110 ? 10.523 1.322 -9.563 1.00 98.56 110 ARG A C 1
ATOM 855 O O . ARG A 1 110 ? 10.207 0.962 -10.701 1.00 98.56 110 ARG A O 1
ATOM 862 N N . LYS A 1 111 ? 9.791 1.055 -8.482 1.00 98.75 111 LYS A N 1
ATOM 863 C CA . LYS A 1 111 ? 8.635 0.165 -8.515 1.00 98.75 111 LYS A CA 1
ATOM 864 C C . LYS A 1 111 ? 7.434 0.802 -9.219 1.00 98.75 111 LYS A C 1
ATOM 866 O O . LYS A 1 111 ? 7.042 1.921 -8.913 1.00 98.75 111 LYS A O 1
ATOM 871 N N . THR A 1 112 ? 6.861 0.093 -10.188 1.00 98.88 112 THR A N 1
ATOM 872 C CA . THR A 1 112 ? 5.553 0.394 -10.792 1.00 98.88 112 THR A CA 1
ATOM 873 C C . THR A 1 112 ? 4.565 -0.672 -10.354 1.00 98.88 112 THR A C 1
ATOM 875 O O . THR A 1 112 ? 4.886 -1.859 -10.401 1.00 98.88 112 THR A O 1
ATOM 878 N N . GLU A 1 113 ? 3.378 -0.252 -9.938 1.00 98.81 113 GLU A N 1
ATOM 879 C CA . GLU A 1 113 ? 2.382 -1.122 -9.322 1.00 98.81 113 GLU A CA 1
ATOM 880 C C . GLU A 1 113 ? 1.122 -1.241 -10.172 1.00 98.81 113 GLU A C 1
ATOM 882 O O . GLU A 1 113 ? 0.827 -0.396 -11.020 1.00 98.81 113 GLU A O 1
ATOM 887 N N . SER A 1 114 ? 0.351 -2.297 -9.930 1.00 98.50 114 SER A N 1
ATOM 888 C CA . SER A 1 114 ? -0.996 -2.438 -10.463 1.00 98.50 114 SER A CA 1
ATOM 889 C C . SER A 1 114 ? -1.931 -3.057 -9.433 1.00 98.50 114 SER A C 1
ATOM 891 O O . SER A 1 114 ? -1.587 -4.051 -8.792 1.00 98.50 114 SER A O 1
ATOM 893 N N . TYR A 1 115 ? -3.123 -2.484 -9.294 1.00 98.88 115 TYR A N 1
ATOM 894 C CA . TYR A 1 115 ? -4.094 -2.872 -8.276 1.00 98.88 115 TYR A CA 1
ATOM 895 C C . TYR A 1 115 ? -5.266 -3.650 -8.880 1.00 98.88 115 TYR A C 1
ATOM 897 O O . TYR A 1 115 ? -5.799 -3.298 -9.93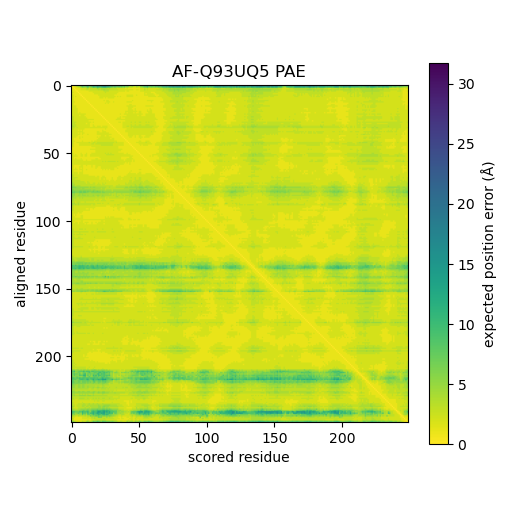5 1.00 98.88 115 TYR A O 1
ATOM 905 N N . GLU A 1 116 ? -5.678 -4.708 -8.184 1.00 98.88 116 GLU A N 1
ATOM 906 C CA . GLU A 1 116 ? -6.926 -5.445 -8.398 1.00 98.88 116 GLU A CA 1
ATOM 907 C C . GLU A 1 116 ? -7.617 -5.649 -7.058 1.00 98.88 116 GLU A C 1
ATOM 909 O O . GLU A 1 116 ? -7.122 -6.371 -6.191 1.00 98.88 116 GLU A O 1
ATOM 914 N N . VAL A 1 117 ? -8.763 -4.999 -6.883 1.00 98.88 117 VAL A N 1
ATOM 915 C CA . VAL A 1 117 ? -9.577 -5.169 -5.682 1.00 98.88 117 VAL A CA 1
ATOM 916 C C . VAL A 1 117 ? -10.228 -6.549 -5.718 1.00 98.88 117 VAL A C 1
ATOM 918 O O . VAL A 1 117 ? -10.851 -6.928 -6.707 1.00 98.88 117 VAL A O 1
ATOM 921 N N . VAL A 1 118 ? -10.079 -7.294 -4.627 1.00 98.81 118 VAL A N 1
ATOM 922 C CA . VAL A 1 118 ? -10.623 -8.646 -4.450 1.00 98.81 118 VAL A CA 1
ATOM 923 C C . VAL A 1 118 ? -11.870 -8.617 -3.563 1.00 98.81 118 VAL A C 1
ATOM 925 O O . VAL A 1 118 ? -12.830 -9.335 -3.829 1.00 98.81 118 VAL A O 1
ATOM 928 N N . LEU A 1 119 ? -11.872 -7.776 -2.523 1.00 98.69 119 LEU A N 1
ATOM 929 C CA . LEU A 1 119 ? -12.999 -7.575 -1.607 1.00 98.69 119 LEU A CA 1
ATOM 930 C C . LEU A 1 119 ? -13.038 -6.117 -1.124 1.00 98.69 119 LEU A C 1
ATOM 932 O O . LEU A 1 119 ? -11.987 -5.506 -0.925 1.00 98.69 119 LEU A O 1
ATOM 936 N N . GLY A 1 120 ? -14.240 -5.580 -0.906 1.00 98.69 120 GLY A N 1
ATOM 937 C CA . GLY A 1 120 ? -14.448 -4.185 -0.514 1.00 98.69 120 GLY A CA 1
ATOM 938 C C . GLY A 1 120 ? -14.248 -3.215 -1.681 1.00 98.69 120 GLY A C 1
ATOM 939 O O . GLY A 1 120 ? -14.405 -3.581 -2.847 1.00 98.69 120 GLY A O 1
ATOM 940 N N . GLU A 1 121 ? -13.905 -1.968 -1.364 1.00 98.88 121 GLU A N 1
ATOM 941 C CA . GLU A 1 121 ? -13.602 -0.918 -2.343 1.00 98.88 121 GLU A CA 1
ATOM 942 C C . GLU A 1 121 ? -12.339 -0.160 -1.911 1.00 98.88 121 GLU A C 1
ATOM 944 O O . GLU A 1 121 ? -12.124 0.071 -0.721 1.00 98.88 121 GLU A O 1
ATOM 949 N N . MET A 1 122 ? -11.488 0.208 -2.871 1.00 98.94 122 MET A N 1
ATOM 950 C CA . MET A 1 122 ? -10.220 0.902 -2.625 1.00 98.94 122 MET A CA 1
ATOM 951 C C . MET A 1 122 ? -10.338 2.356 -3.054 1.00 98.94 122 MET A C 1
ATOM 953 O O . MET A 1 122 ? -10.577 2.646 -4.225 1.00 98.94 122 MET A O 1
ATOM 957 N N . GLU A 1 123 ? -10.138 3.274 -2.117 1.00 98.94 123 GLU A N 1
ATOM 958 C CA . GLU A 1 123 ? -10.047 4.704 -2.404 1.00 98.94 123 GLU A CA 1
ATOM 959 C C . GLU A 1 123 ? -8.578 5.090 -2.541 1.00 98.94 123 GLU A C 1
ATOM 961 O O . GLU A 1 123 ? -7.856 5.113 -1.545 1.00 98.94 123 GLU A O 1
ATOM 966 N N . VAL A 1 124 ? -8.135 5.354 -3.772 1.00 98.94 124 VAL A N 1
ATOM 967 C CA . VAL A 1 124 ? -6.754 5.734 -4.093 1.00 98.94 124 VAL A CA 1
ATOM 968 C C . VAL A 1 124 ? -6.661 7.248 -4.206 1.00 98.94 124 VAL A C 1
ATOM 970 O O . VAL A 1 124 ? -7.463 7.876 -4.899 1.00 98.94 124 VAL A O 1
ATOM 973 N N . PHE A 1 125 ? -5.639 7.812 -3.577 1.00 98.94 125 PHE A N 1
ATOM 974 C CA . PHE A 1 125 ? -5.275 9.221 -3.652 1.00 98.94 125 PHE A CA 1
ATOM 975 C C . PHE A 1 125 ? -3.874 9.316 -4.242 1.00 98.94 125 PHE A C 1
ATOM 977 O O . PHE A 1 125 ? -2.979 8.605 -3.789 1.00 98.94 125 PHE A O 1
ATOM 984 N N . TYR A 1 126 ? -3.653 10.146 -5.255 1.00 98.88 126 TYR A N 1
ATOM 985 C CA . TYR A 1 126 ? -2.356 10.199 -5.928 1.00 98.88 126 TYR A CA 1
ATOM 986 C C . TYR A 1 126 ? -2.073 11.548 -6.589 1.00 98.88 126 TYR A C 1
ATOM 988 O O . TYR A 1 126 ? -2.969 12.354 -6.821 1.00 98.88 126 TYR A O 1
ATOM 996 N N . SER A 1 127 ? -0.801 11.809 -6.886 1.00 98.81 127 SER A N 1
ATOM 997 C CA . SER A 1 127 ? -0.388 12.921 -7.743 1.00 98.81 127 SER A CA 1
ATOM 998 C C . SER A 1 127 ? -0.395 12.456 -9.201 1.00 98.81 127 SER A C 1
ATOM 1000 O O . SER A 1 127 ? 0.346 11.526 -9.536 1.00 98.81 127 SER A O 1
ATOM 1002 N N . PRO A 1 128 ? -1.138 13.107 -10.113 1.00 98.12 128 PRO A N 1
ATOM 1003 C CA . PRO A 1 128 ? -1.086 12.776 -11.538 1.00 98.12 128 PRO A CA 1
ATOM 1004 C C . PRO A 1 128 ? 0.238 13.229 -12.177 1.00 98.12 128 PRO A C 1
ATOM 1006 O O . PRO A 1 128 ? 0.559 12.826 -13.291 1.00 98.12 128 PRO A O 1
ATOM 1009 N N . THR A 1 129 ? 1.022 14.041 -11.464 1.00 98.25 129 THR A N 1
ATOM 1010 C CA . THR A 1 129 ? 2.335 14.533 -11.884 1.00 98.25 129 THR A CA 1
ATOM 1011 C C . THR A 1 129 ? 3.443 13.657 -11.285 1.00 98.25 129 THR A C 1
ATOM 1013 O O . THR A 1 129 ? 3.466 13.506 -10.057 1.00 98.25 129 THR A O 1
ATOM 1016 N N . PRO A 1 130 ? 4.365 13.103 -12.099 1.00 97.75 130 PRO A N 1
ATOM 1017 C CA . PRO A 1 130 ? 5.508 12.341 -11.597 1.00 97.75 130 PRO A CA 1
ATOM 1018 C C . PRO A 1 130 ? 6.557 13.254 -10.945 1.00 97.75 130 PRO A C 1
ATOM 1020 O O . PRO A 1 130 ? 6.712 14.416 -11.329 1.00 97.75 130 PRO A O 1
ATOM 1023 N N . SER A 1 131 ? 7.318 12.725 -9.986 1.00 96.50 131 SER A N 1
ATOM 1024 C CA . SER A 1 131 ? 8.512 13.377 -9.454 1.00 96.50 131 SER A CA 1
ATOM 1025 C C . SER A 1 131 ? 9.649 13.361 -10.479 1.00 96.50 131 SER A C 1
ATOM 1027 O O . SER A 1 131 ? 9.792 12.439 -11.286 1.00 96.50 131 SER A O 1
ATOM 1029 N N . ALA A 1 132 ? 10.463 14.415 -10.458 1.00 95.50 132 ALA A N 1
ATOM 1030 C CA . ALA A 1 132 ? 11.667 14.504 -11.272 1.00 95.50 132 ALA A CA 1
ATOM 1031 C C . ALA A 1 132 ? 12.852 13.827 -10.569 1.00 95.50 132 ALA A C 1
ATOM 1033 O O . ALA A 1 132 ? 12.918 13.790 -9.341 1.00 95.50 132 ALA A O 1
ATOM 1034 N N . GLU A 1 133 ? 13.823 13.361 -11.352 1.00 93.00 133 GLU A N 1
ATOM 1035 C CA . GLU A 1 133 ? 15.098 12.842 -10.859 1.00 93.00 133 GLU A CA 1
ATOM 1036 C C . GLU A 1 133 ? 16.236 13.726 -11.380 1.00 93.00 133 GLU A C 1
ATOM 1038 O O . GLU A 1 133 ? 16.369 13.956 -12.582 1.00 93.00 133 GLU A O 1
ATOM 1043 N N . SER A 1 134 ? 17.020 14.298 -10.465 1.00 93.69 134 SER A N 1
ATOM 1044 C CA . SER A 1 134 ? 18.029 15.298 -10.821 1.00 93.69 134 SER A CA 1
ATOM 1045 C C . SER A 1 134 ? 19.123 14.694 -11.701 1.00 93.69 134 SER A C 1
ATOM 1047 O O . SER A 1 134 ? 19.761 13.715 -11.323 1.00 93.69 134 SER A O 1
ATOM 1049 N N . GLY A 1 135 ? 19.369 15.305 -12.862 1.00 92.19 135 GLY A N 1
ATOM 1050 C CA . GLY A 1 135 ? 20.441 14.895 -13.773 1.00 92.19 135 GLY A CA 1
ATOM 1051 C C . GLY A 1 135 ? 20.139 13.657 -14.623 1.00 92.19 135 GLY A C 1
ATOM 1052 O O . GLY A 1 135 ? 21.046 13.178 -15.299 1.00 92.19 135 GLY A O 1
ATOM 1053 N N . VAL A 1 136 ? 18.896 13.158 -14.622 1.00 94.81 136 VAL A N 1
ATOM 1054 C CA . VAL A 1 136 ? 18.478 11.987 -15.409 1.00 94.81 136 VAL A CA 1
ATOM 1055 C C . VAL A 1 136 ? 17.260 12.334 -16.268 1.00 94.81 136 VAL A C 1
ATOM 1057 O O . VAL A 1 136 ? 16.259 12.847 -15.771 1.00 94.81 136 VAL A O 1
ATOM 1060 N N . GLU A 1 137 ? 17.332 12.047 -17.570 1.00 95.81 137 GLU A N 1
ATOM 1061 C CA . GLU A 1 137 ? 16.170 12.127 -18.461 1.00 95.81 137 GLU A CA 1
ATOM 1062 C C . GLU A 1 137 ? 15.290 10.882 -18.280 1.00 95.81 137 GLU A C 1
ATOM 1064 O O . GLU A 1 137 ? 15.779 9.752 -18.311 1.00 95.81 137 GLU A O 1
ATOM 1069 N N . LEU A 1 138 ? 13.986 11.089 -18.085 1.00 97.25 138 LEU A N 1
ATOM 1070 C CA . LEU A 1 138 ? 13.020 10.019 -17.843 1.00 97.25 138 LEU A CA 1
ATOM 1071 C C . LEU A 1 138 ? 12.141 9.789 -19.073 1.00 97.25 138 LEU A C 1
ATOM 1073 O O . LEU A 1 138 ? 11.670 10.731 -19.713 1.00 97.25 138 LEU A O 1
ATOM 1077 N N . LEU A 1 139 ? 11.879 8.517 -19.371 1.00 97.69 139 LEU A N 1
ATOM 1078 C CA . LEU A 1 139 ? 10.983 8.133 -20.457 1.00 97.69 139 LEU A CA 1
ATOM 1079 C C . LEU A 1 139 ? 9.532 8.491 -20.116 1.00 97.69 139 LEU A C 1
ATOM 1081 O O . LEU A 1 139 ? 9.069 8.254 -19.002 1.00 97.69 139 LEU A O 1
ATOM 1085 N N . ASN A 1 140 ? 8.797 8.979 -21.115 1.00 97.00 140 ASN A N 1
ATOM 1086 C CA . ASN A 1 140 ? 7.356 9.199 -21.041 1.00 97.00 140 ASN A CA 1
ATOM 1087 C C . ASN A 1 140 ? 6.646 8.364 -22.108 1.00 97.00 140 ASN A C 1
ATOM 1089 O O . ASN A 1 140 ? 7.119 8.257 -23.239 1.00 97.00 140 ASN A O 1
ATOM 1093 N N . PHE A 1 141 ? 5.498 7.789 -21.748 1.00 97.31 141 PHE A N 1
ATOM 1094 C CA . PHE A 1 141 ? 4.638 7.069 -22.688 1.00 97.31 141 PHE A CA 1
ATOM 1095 C C . PHE A 1 141 ? 3.156 7.350 -22.424 1.00 97.31 141 PHE A C 1
ATOM 1097 O O . PHE A 1 141 ? 2.567 8.165 -23.126 1.00 97.31 141 PHE A O 1
ATOM 1104 N N . SER A 1 142 ? 2.557 6.727 -21.401 1.00 95.38 142 SER A N 1
ATOM 1105 C CA . SER A 1 142 ? 1.132 6.908 -21.079 1.00 95.38 142 SER A CA 1
ATOM 1106 C C . SER A 1 142 ? 0.866 7.942 -19.981 1.00 95.38 142 SER A C 1
ATOM 1108 O O . SER A 1 142 ? -0.215 8.519 -19.948 1.00 95.38 142 SER A O 1
ATOM 1110 N N . GLY A 1 143 ? 1.821 8.148 -19.065 1.00 95.69 143 GLY A N 1
ATOM 1111 C CA . GLY A 1 143 ? 1.597 8.911 -17.832 1.00 95.69 143 GLY A CA 1
ATOM 1112 C C . GLY A 1 143 ? 0.514 8.298 -16.933 1.00 95.69 143 GLY A C 1
ATOM 1113 O O . GLY A 1 143 ? -0.013 7.217 -17.222 1.00 95.69 143 GLY A O 1
ATOM 1114 N N . MET A 1 144 ? 0.198 8.992 -15.836 1.00 98.56 144 MET A N 1
ATOM 1115 C CA . MET A 1 144 ? -0.964 8.698 -14.991 1.00 98.56 144 MET A CA 1
ATOM 1116 C C . MET A 1 144 ? -2.194 9.485 -15.468 1.00 98.56 144 MET A C 1
ATOM 1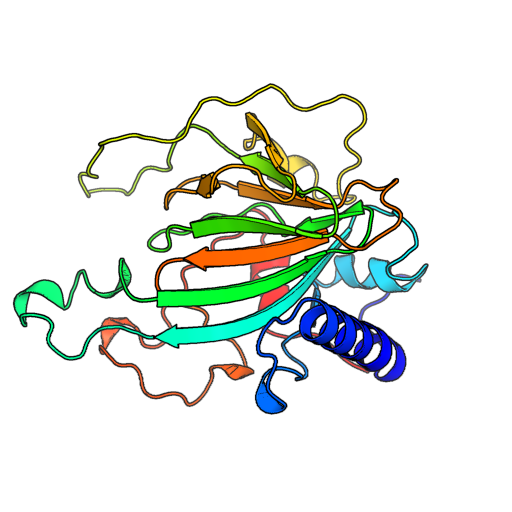118 O O . MET A 1 144 ? -2.057 10.643 -15.870 1.00 98.56 144 MET A O 1
ATOM 1122 N N . PRO A 1 145 ? -3.410 8.910 -15.404 1.00 98.12 145 PRO A N 1
ATOM 1123 C CA . PRO A 1 145 ? -4.633 9.662 -15.664 1.00 98.12 145 PRO A CA 1
ATOM 1124 C C . PRO A 1 145 ? -4.852 10.741 -14.595 1.00 98.12 145 PRO A C 1
ATOM 1126 O O . PRO A 1 145 ? -4.478 10.564 -13.438 1.00 98.12 145 PRO A O 1
ATOM 1129 N N . VAL A 1 146 ? -5.530 11.834 -14.952 1.00 98.25 146 VAL A N 1
ATOM 1130 C CA . VAL A 1 146 ? -5.827 12.942 -14.018 1.00 98.25 146 VAL A CA 1
ATOM 1131 C C . VAL A 1 146 ? -6.803 12.533 -12.906 1.00 98.25 146 VAL A C 1
ATOM 1133 O O . VAL A 1 146 ? -6.757 13.106 -11.824 1.00 98.25 146 VAL A O 1
ATOM 1136 N N . GLY A 1 147 ? -7.660 11.537 -13.134 1.00 97.62 147 GLY A N 1
ATOM 1137 C CA . GLY A 1 147 ? -8.644 11.091 -12.143 1.00 97.62 147 GLY A CA 1
ATOM 1138 C C . GLY A 1 147 ? -9.704 12.153 -11.825 1.00 97.62 147 GLY A C 1
ATOM 1139 O O . GLY A 1 147 ? -9.987 13.034 -12.638 1.00 97.62 147 GLY A O 1
ATOM 1140 N N . SER A 1 148 ? -10.293 12.043 -10.637 1.00 98.56 148 SER A N 1
ATOM 1141 C CA . SER A 1 148 ? -11.308 12.958 -10.100 1.00 98.56 148 SER A CA 1
ATOM 1142 C C . SER A 1 148 ? -10.748 13.770 -8.925 1.00 98.56 148 SER A C 1
ATOM 1144 O O . SER A 1 148 ? -9.737 13.372 -8.349 1.00 98.56 148 SER A O 1
ATOM 1146 N N . PRO A 1 149 ? -11.384 14.882 -8.513 1.00 98.44 149 PRO A N 1
ATOM 1147 C CA . PRO A 1 149 ? -11.113 15.470 -7.203 1.00 98.44 149 PRO A CA 1
ATOM 1148 C C . PRO A 1 149 ? -11.522 14.508 -6.077 1.00 98.44 149 PRO A C 1
ATOM 1150 O O . PRO A 1 149 ? -12.342 13.608 -6.281 1.00 98.44 149 PRO A O 1
ATOM 1153 N N . TRP A 1 150 ? -10.973 14.724 -4.881 1.00 98.75 150 TRP A N 1
ATOM 1154 C CA . TRP A 1 150 ? -11.357 13.962 -3.693 1.00 98.75 150 TRP A CA 1
ATOM 1155 C C . TRP A 1 150 ? -12.854 14.108 -3.390 1.00 98.75 150 TRP A C 1
ATOM 1157 O O . TRP A 1 150 ? -13.399 15.206 -3.545 1.00 98.75 150 TRP A O 1
ATOM 1167 N N . PRO A 1 151 ? -13.522 13.041 -2.917 1.00 97.69 151 PRO A N 1
ATOM 1168 C CA . PRO A 1 151 ? -14.863 13.166 -2.369 1.00 97.69 151 PRO A CA 1
ATOM 1169 C C . PRO A 1 151 ? -14.837 13.985 -1.069 1.00 97.69 151 PRO A C 1
ATOM 1171 O O . PRO A 1 151 ? -13.810 14.096 -0.394 1.00 97.69 151 PRO A O 1
ATOM 1174 N N . GLU A 1 152 ? -15.980 14.554 -0.693 1.00 97.00 152 GLU A N 1
ATOM 1175 C CA . GLU A 1 152 ? -16.110 15.260 0.584 1.00 97.00 152 GLU A CA 1
ATOM 1176 C C . GLU A 1 152 ? -15.975 14.300 1.780 1.00 97.00 152 GLU A C 1
ATOM 1178 O O . GLU A 1 152 ? -16.317 13.120 1.703 1.00 97.00 152 GLU A O 1
ATOM 1183 N N . GLY A 1 153 ? -15.500 14.815 2.919 1.00 94.50 153 GLY A N 1
ATOM 1184 C CA . GLY A 1 153 ? -15.525 14.075 4.188 1.00 94.50 153 GLY A CA 1
ATOM 1185 C C . GLY A 1 153 ? -14.464 12.978 4.344 1.00 94.50 153 GLY A C 1
ATOM 1186 O O . GLY A 1 153 ? -14.619 12.088 5.182 1.00 94.50 153 GLY A O 1
ATOM 1187 N N . VAL A 1 154 ? -13.367 13.019 3.582 1.00 98.44 154 VAL A N 1
ATOM 1188 C CA . VAL A 1 154 ? -12.220 12.118 3.788 1.00 98.44 154 VAL A CA 1
ATOM 1189 C C . VAL A 1 154 ? -11.518 12.461 5.109 1.00 98.44 154 VAL A C 1
ATOM 1191 O O . VAL A 1 154 ? -10.713 13.385 5.182 1.00 98.44 154 VAL A O 1
ATOM 1194 N N . ALA A 1 155 ? -11.827 11.715 6.172 1.00 98.50 155 ALA A N 1
ATOM 1195 C CA . ALA A 1 155 ? -11.105 11.808 7.439 1.00 98.50 155 ALA A CA 1
ATOM 1196 C C . ALA A 1 155 ? -9.674 11.260 7.294 1.00 98.50 155 ALA A C 1
ATOM 1198 O O . ALA A 1 155 ? -9.497 10.093 6.935 1.00 98.50 155 ALA A O 1
ATOM 1199 N N . LEU A 1 156 ? -8.677 12.100 7.581 1.00 98.81 156 LEU A N 1
ATOM 1200 C CA . LEU A 1 156 ? -7.253 11.767 7.518 1.00 98.81 156 LEU A CA 1
ATOM 1201 C C . LEU A 1 156 ? -6.669 11.482 8.914 1.00 98.81 156 LEU A C 1
ATOM 1203 O O . LEU A 1 156 ? -7.231 11.940 9.916 1.00 98.81 156 LEU A O 1
ATOM 1207 N N . PRO A 1 157 ? -5.555 10.730 9.004 1.00 98.62 157 PRO A N 1
ATOM 1208 C CA . PRO A 1 157 ? -4.888 10.466 10.275 1.00 98.62 157 PRO A CA 1
ATOM 1209 C C . PRO A 1 157 ? -4.398 11.759 10.935 1.00 98.62 157 PRO A C 1
ATOM 1211 O O . PRO A 1 157 ? -3.757 12.597 10.299 1.00 98.62 157 PRO A O 1
ATOM 1214 N N . LYS A 1 158 ? -4.697 11.914 12.230 1.00 98.00 158 LYS A N 1
ATOM 1215 C CA . LYS A 1 158 ? -4.385 13.138 12.984 1.00 98.00 158 LYS A CA 1
ATOM 1216 C C . LYS A 1 158 ? -2.884 13.419 12.999 1.00 98.00 158 LYS A C 1
ATOM 1218 O O . LYS A 1 158 ? -2.104 12.559 13.402 1.00 98.00 158 LYS A O 1
ATOM 1223 N N . GLY A 1 159 ? -2.501 14.644 12.649 1.00 97.38 159 GLY A N 1
ATOM 1224 C CA . GLY A 1 159 ? -1.104 15.080 12.604 1.00 97.38 159 GLY A CA 1
ATOM 1225 C C . GLY A 1 159 ? -0.346 14.628 11.354 1.00 97.38 159 GLY A C 1
ATOM 1226 O O . GLY A 1 159 ? 0.863 14.840 11.280 1.00 97.38 159 GLY A O 1
ATOM 1227 N N . ARG A 1 160 ? -1.028 14.005 10.384 1.00 98.31 160 ARG A N 1
ATOM 1228 C CA . ARG A 1 160 ? -0.446 13.540 9.115 1.00 98.31 160 ARG A CA 1
ATOM 1229 C C . ARG A 1 160 ? -1.165 14.079 7.886 1.00 98.31 160 ARG A C 1
ATOM 1231 O O . ARG A 1 160 ? -0.807 13.724 6.768 1.00 98.31 160 ARG A O 1
ATOM 1238 N N . GLU A 1 161 ? -2.129 14.973 8.066 1.00 98.50 161 GLU A N 1
ATOM 1239 C CA . GLU A 1 161 ? -2.968 15.534 7.008 1.00 98.50 161 GLU A CA 1
ATOM 1240 C C . GLU A 1 161 ? -2.132 16.207 5.910 1.00 98.50 161 GLU A C 1
ATOM 1242 O O . GLU A 1 161 ? -2.390 16.009 4.723 1.00 98.50 161 GLU A O 1
ATOM 1247 N N . SER A 1 162 ? -1.070 16.921 6.297 1.00 98.19 162 SER A N 1
ATOM 1248 C CA . SER A 1 162 ? -0.170 17.610 5.363 1.00 98.19 162 SER A CA 1
ATOM 1249 C C . SER A 1 162 ? 0.554 16.663 4.400 1.00 98.19 162 SER A C 1
ATOM 1251 O O . SER A 1 162 ? 0.887 17.051 3.282 1.00 98.19 162 SER A O 1
ATOM 1253 N N . SER A 1 163 ? 0.760 15.396 4.782 1.00 98.50 163 SER A N 1
ATOM 1254 C CA . SER A 1 163 ? 1.417 14.408 3.914 1.00 98.50 163 SER A CA 1
ATOM 1255 C C . SER A 1 163 ? 0.581 14.045 2.679 1.00 98.50 163 SER A C 1
ATOM 1257 O O . SER A 1 163 ? 1.128 13.583 1.677 1.00 98.50 163 SER A O 1
ATOM 1259 N N . TYR A 1 164 ? -0.728 14.314 2.712 1.00 98.75 164 TYR A N 1
ATOM 1260 C CA . TYR A 1 164 ? -1.659 14.016 1.626 1.00 98.75 164 TYR A CA 1
ATOM 1261 C C . TYR A 1 164 ? -1.876 15.196 0.662 1.00 98.75 164 TYR A C 1
ATOM 1263 O O . TYR A 1 164 ? -2.485 15.009 -0.388 1.00 98.75 164 TYR A O 1
ATOM 1271 N N . GLU A 1 165 ? -1.368 16.400 0.957 1.00 98.44 165 GLU A N 1
ATOM 1272 C CA . GLU A 1 165 ? -1.684 17.638 0.212 1.00 98.44 165 GLU A CA 1
ATOM 1273 C C . GLU A 1 165 ? -1.417 17.556 -1.298 1.00 98.44 165 GLU A C 1
ATOM 1275 O O . GLU A 1 165 ? -2.145 18.137 -2.102 1.00 98.44 165 GLU A O 1
ATOM 1280 N N . LYS A 1 166 ? -0.364 16.836 -1.699 1.00 98.56 166 LYS A N 1
ATOM 1281 C CA . LYS A 1 166 ? 0.036 16.706 -3.110 1.00 98.56 166 LYS A CA 1
ATOM 1282 C C . LYS A 1 166 ? -0.709 15.602 -3.859 1.00 98.56 166 LYS A C 1
ATOM 1284 O O . LYS A 1 166 ? -0.587 15.519 -5.079 1.00 98.56 166 LYS A O 1
ATOM 1289 N N . LEU A 1 167 ? -1.452 14.744 -3.163 1.00 98.75 167 LEU A N 1
ATOM 1290 C CA . LEU A 1 167 ? -2.131 13.590 -3.748 1.00 98.75 167 LEU A CA 1
ATOM 1291 C C . LEU A 1 167 ? -3.517 14.009 -4.243 1.00 98.75 167 LEU A C 1
ATOM 1293 O O . LEU A 1 167 ? -4.522 13.502 -3.773 1.00 98.75 167 LEU A O 1
ATOM 1297 N N . THR A 1 168 ? -3.585 14.979 -5.151 1.00 98.62 168 THR A N 1
ATOM 1298 C CA . THR A 1 168 ? -4.827 15.696 -5.491 1.00 98.62 168 THR A CA 1
ATOM 1299 C C . THR A 1 168 ? -5.837 14.889 -6.307 1.00 98.62 168 THR A C 1
ATOM 1301 O O . THR A 1 168 ? -7.030 15.198 -6.276 1.00 98.62 168 THR A O 1
ATOM 1304 N N . SER A 1 169 ? -5.383 13.867 -7.027 1.00 98.81 169 SER A N 1
ATOM 1305 C CA . SER A 1 169 ? -6.230 12.987 -7.823 1.00 98.81 169 SER A CA 1
ATOM 1306 C C . SER A 1 169 ? -6.793 11.856 -6.979 1.00 98.81 169 SER A C 1
ATOM 1308 O O . SER A 1 169 ? -6.124 11.309 -6.105 1.00 98.81 169 SER A O 1
ATOM 1310 N N . TYR A 1 170 ? -8.024 11.476 -7.287 1.00 98.88 170 TYR A N 1
ATOM 1311 C CA . TYR A 1 170 ? -8.763 10.412 -6.634 1.00 98.88 170 TYR A CA 1
ATOM 1312 C C . TYR A 1 170 ? -9.336 9.440 -7.662 1.00 98.88 170 TYR A C 1
ATOM 1314 O O . TYR A 1 170 ? -9.820 9.841 -8.727 1.00 98.88 170 TYR A O 1
ATOM 1322 N N . VAL A 1 171 ? -9.328 8.157 -7.311 1.00 98.88 171 VAL A N 1
ATOM 1323 C CA . VAL A 1 171 ? -10.081 7.114 -8.007 1.00 98.88 171 VAL A CA 1
ATOM 1324 C C . VAL A 1 171 ? -10.572 6.077 -7.000 1.00 98.88 171 VAL A C 1
ATOM 1326 O O . VAL A 1 171 ? -9.868 5.730 -6.051 1.00 98.88 171 VAL A O 1
ATOM 1329 N N . ARG A 1 172 ? -11.790 5.573 -7.209 1.00 98.88 172 ARG A N 1
ATOM 1330 C CA . ARG A 1 172 ? -12.374 4.492 -6.412 1.00 98.88 172 ARG A CA 1
ATOM 1331 C C . ARG A 1 172 ? -12.416 3.223 -7.248 1.00 98.88 172 ARG A C 1
ATOM 1333 O O . ARG A 1 172 ? -13.052 3.221 -8.296 1.00 98.88 172 ARG A O 1
ATOM 1340 N N . LEU A 1 173 ? -11.736 2.182 -6.783 1.00 98.81 173 LEU A N 1
ATOM 1341 C CA . LEU A 1 173 ? -11.617 0.896 -7.465 1.00 98.81 173 LEU A CA 1
ATOM 1342 C C . LEU A 1 173 ? -12.468 -0.161 -6.760 1.00 98.81 173 LEU A C 1
ATOM 1344 O O . LEU A 1 173 ? -12.599 -0.157 -5.531 1.00 98.81 173 LEU A O 1
ATOM 1348 N N . ARG A 1 174 ? -13.028 -1.082 -7.539 1.00 98.75 174 ARG A N 1
ATOM 1349 C CA . ARG A 1 174 ? -13.932 -2.148 -7.097 1.00 98.75 174 ARG A CA 1
ATOM 1350 C C . ARG A 1 174 ? -13.538 -3.482 -7.716 1.00 98.75 174 ARG A C 1
ATOM 1352 O O . ARG A 1 174 ? -12.815 -3.548 -8.710 1.00 98.75 174 ARG A O 1
ATOM 1359 N N . ALA A 1 175 ? -14.035 -4.567 -7.131 1.00 98.19 175 ALA A N 1
ATOM 1360 C CA . ALA A 1 175 ? -13.859 -5.890 -7.714 1.00 98.19 175 ALA A CA 1
ATOM 1361 C C . ALA A 1 175 ? -14.512 -5.966 -9.106 1.00 98.19 175 ALA A C 1
ATOM 1363 O O . ALA A 1 175 ? -15.671 -5.591 -9.281 1.00 98.19 175 ALA A O 1
ATOM 1364 N N . GLY A 1 176 ? -13.762 -6.474 -10.087 1.00 97.62 176 GLY A N 1
ATOM 1365 C CA . GLY A 1 176 ? -14.189 -6.563 -11.488 1.00 97.62 176 GLY A CA 1
ATOM 1366 C C . GLY A 1 176 ? -13.823 -5.355 -12.357 1.00 97.62 176 GLY A C 1
ATOM 1367 O O . GLY A 1 176 ? -13.971 -5.443 -13.577 1.00 97.62 176 GLY A O 1
ATOM 1368 N N . ASP A 1 177 ? -13.308 -4.270 -11.771 1.00 98.19 177 ASP A N 1
ATOM 1369 C CA . ASP A 1 177 ? -12.778 -3.145 -12.542 1.00 98.19 177 ASP A CA 1
ATOM 1370 C C . ASP A 1 177 ? -11.520 -3.548 -13.337 1.00 98.19 177 ASP A C 1
ATOM 1372 O O . ASP A 1 177 ? -10.806 -4.491 -12.967 1.00 98.19 177 ASP A O 1
ATOM 1376 N N . PRO A 1 178 ? -11.192 -2.825 -14.426 1.00 98.69 178 PRO A N 1
ATOM 1377 C CA . PRO A 1 178 ? -9.892 -2.949 -15.068 1.00 98.69 178 PRO A CA 1
ATOM 1378 C C . PRO A 1 178 ? -8.747 -2.704 -14.077 1.00 98.69 178 PRO A C 1
ATOM 1380 O O . PRO A 1 178 ? -8.849 -1.867 -13.180 1.00 98.69 178 PRO A O 1
ATOM 1383 N N . LYS A 1 179 ? -7.616 -3.386 -14.292 1.00 98.44 179 LYS A N 1
ATOM 1384 C CA . LYS A 1 179 ? -6.377 -3.148 -13.538 1.00 98.44 179 LYS A CA 1
ATOM 1385 C C . LYS A 1 179 ? -6.011 -1.665 -13.565 1.00 98.44 179 LYS A C 1
ATOM 1387 O O . LYS A 1 179 ? -5.879 -1.081 -14.642 1.00 98.44 179 LYS A O 1
ATOM 1392 N N . PHE A 1 180 ? -5.787 -1.088 -12.391 1.00 98.81 180 PHE A N 1
ATOM 1393 C CA . PHE A 1 180 ? -5.317 0.288 -12.267 1.00 98.81 180 PHE A CA 1
ATOM 1394 C C . PHE A 1 180 ? -3.806 0.297 -12.069 1.00 98.81 180 PHE A C 1
ATOM 1396 O O . PHE A 1 180 ? -3.315 -0.318 -11.129 1.00 98.81 180 PHE A O 1
ATOM 1403 N N . VAL A 1 181 ? -3.071 0.967 -12.954 1.00 98.88 181 VAL A N 1
ATOM 1404 C CA . VAL A 1 181 ? -1.609 1.078 -12.871 1.00 98.88 181 VAL A CA 1
ATOM 1405 C C . VAL A 1 181 ? -1.241 2.325 -12.076 1.00 98.88 181 VAL A C 1
ATOM 1407 O O . VAL A 1 181 ? -1.751 3.402 -12.371 1.00 98.88 181 VAL A O 1
ATOM 1410 N N . MET A 1 182 ? -0.326 2.180 -11.120 1.00 98.88 182 MET A N 1
ATOM 1411 C CA . MET A 1 182 ? 0.360 3.275 -10.441 1.00 98.88 182 MET A CA 1
ATOM 1412 C C . MET A 1 182 ? 1.812 3.301 -10.916 1.00 98.88 182 MET A C 1
ATOM 1414 O O . MET A 1 182 ? 2.639 2.488 -10.496 1.00 98.88 182 MET A O 1
ATOM 1418 N N . HIS A 1 183 ? 2.122 4.203 -11.849 1.00 98.75 183 HIS A N 1
ATOM 1419 C CA . HIS A 1 183 ? 3.485 4.333 -12.366 1.00 98.75 183 HIS A CA 1
ATOM 1420 C C . HIS A 1 183 ? 4.459 4.725 -11.256 1.00 98.75 183 HIS A C 1
ATOM 1422 O O . HIS A 1 183 ? 4.127 5.508 -10.364 1.00 98.75 183 HIS A O 1
ATOM 1428 N N . ARG A 1 184 ? 5.698 4.227 -11.358 1.00 98.31 184 ARG A N 1
ATOM 1429 C CA . ARG A 1 184 ? 6.811 4.702 -10.523 1.00 98.31 184 ARG A CA 1
ATOM 1430 C C . ARG A 1 184 ? 6.900 6.230 -10.556 1.00 98.31 184 ARG A C 1
ATOM 1432 O O . ARG A 1 184 ? 6.533 6.860 -11.545 1.00 98.31 184 ARG A O 1
ATOM 1439 N N . LYS A 1 185 ? 7.469 6.808 -9.503 1.00 98.62 185 LYS A N 1
ATOM 1440 C CA . LYS A 1 185 ? 7.673 8.247 -9.289 1.00 98.62 185 LYS A CA 1
ATOM 1441 C C . LYS A 1 185 ? 6.381 9.051 -9.108 1.00 98.62 185 LYS A C 1
ATOM 1443 O O . LYS A 1 185 ? 6.430 10.274 -9.075 1.00 98.62 185 LYS A O 1
ATOM 1448 N N . HIS A 1 186 ? 5.234 8.404 -8.912 1.00 98.81 186 HIS A N 1
ATOM 1449 C CA . HIS A 1 186 ? 4.006 9.079 -8.495 1.00 98.81 186 HIS A CA 1
ATOM 1450 C C . HIS A 1 186 ? 3.781 8.921 -6.992 1.00 98.81 186 HIS A C 1
ATOM 1452 O O . HIS A 1 186 ? 3.823 7.814 -6.456 1.00 98.81 186 HIS A O 1
ATOM 1458 N N . LEU A 1 187 ? 3.524 10.044 -6.317 1.00 98.88 187 LEU A N 1
ATOM 1459 C CA . LEU A 1 187 ? 3.021 10.022 -4.947 1.00 98.88 187 LEU A CA 1
ATOM 1460 C C . LEU A 1 187 ? 1.640 9.375 -4.928 1.00 98.88 187 LEU A C 1
ATOM 1462 O O . LEU A 1 187 ? 0.779 9.776 -5.711 1.00 98.88 187 LEU A O 1
ATOM 1466 N N . HIS A 1 188 ? 1.429 8.422 -4.031 1.00 98.94 188 HIS A N 1
ATOM 1467 C CA . HIS A 1 188 ? 0.167 7.721 -3.874 1.00 98.94 188 HIS A CA 1
ATOM 1468 C C . HIS A 1 188 ? -0.052 7.228 -2.439 1.00 98.94 188 HIS A C 1
ATOM 1470 O O . HIS A 1 188 ? 0.880 7.058 -1.656 1.00 98.94 188 HIS A O 1
ATOM 1476 N N . ALA A 1 189 ? -1.323 7.049 -2.102 1.00 98.94 189 ALA A N 1
ATOM 1477 C CA . ALA A 1 189 ? -1.842 6.494 -0.862 1.00 98.94 189 ALA A CA 1
ATOM 1478 C C . ALA A 1 189 ? -3.176 5.814 -1.171 1.00 98.94 189 ALA A C 1
ATOM 1480 O O . ALA A 1 189 ? -3.805 6.091 -2.198 1.00 98.94 189 ALA A O 1
ATOM 1481 N N . PHE A 1 190 ? -3.662 4.973 -0.266 1.00 98.94 190 PHE A N 1
ATOM 1482 C CA . PHE A 1 190 ? -5.017 4.447 -0.392 1.00 98.94 190 PHE A CA 1
ATOM 1483 C C . PHE A 1 190 ? -5.618 4.064 0.949 1.00 98.94 190 PHE A C 1
ATOM 1485 O O . PHE A 1 190 ? -4.901 3.810 1.915 1.00 98.94 190 PHE A O 1
ATOM 1492 N N . ARG A 1 191 ? -6.947 3.988 0.995 1.00 98.94 191 ARG A N 1
ATOM 1493 C CA . ARG A 1 191 ? -7.689 3.567 2.185 1.00 98.94 191 ARG A CA 1
ATOM 1494 C C . ARG A 1 191 ? -8.832 2.618 1.874 1.00 98.94 191 ARG A C 1
ATOM 1496 O O . ARG A 1 191 ? -9.319 2.549 0.744 1.00 98.94 191 ARG A O 1
ATOM 1503 N N . CYS A 1 192 ? -9.297 1.962 2.930 1.00 98.88 192 CYS A N 1
ATOM 1504 C CA . CYS A 1 192 ? -10.628 1.369 2.982 1.00 98.88 192 CYS A CA 1
ATOM 1505 C C . CYS A 1 192 ? -11.642 2.433 3.455 1.00 98.88 192 CYS A C 1
ATOM 1507 O O . CYS A 1 192 ? -11.363 3.106 4.457 1.00 98.88 192 CYS A O 1
ATOM 1509 N N . PRO A 1 193 ? -12.804 2.602 2.792 1.00 98.81 193 PRO A N 1
ATOM 1510 C CA . PRO A 1 193 ? -13.869 3.473 3.284 1.00 98.81 193 PRO A CA 1
ATOM 1511 C C . PRO A 1 193 ? -14.237 3.176 4.751 1.00 98.81 193 PRO A C 1
ATOM 1513 O O . PRO A 1 193 ? -14.280 2.010 5.152 1.00 98.81 193 PRO A O 1
ATOM 1516 N N . PRO A 1 194 ? -14.486 4.205 5.581 1.00 98.56 194 PRO A N 1
ATOM 1517 C CA . PRO A 1 194 ? -14.760 4.019 7.010 1.00 98.56 194 PRO A CA 1
ATOM 1518 C C . PRO A 1 194 ? -16.093 3.319 7.304 1.00 98.56 194 PRO A C 1
ATOM 1520 O O . PRO A 1 194 ? -16.262 2.767 8.385 1.00 98.56 194 PRO A O 1
ATOM 1523 N N . ASP A 1 195 ? -17.026 3.350 6.357 1.00 98.25 195 ASP A N 1
ATOM 1524 C CA . ASP A 1 195 ? -18.347 2.724 6.409 1.00 98.25 195 ASP A CA 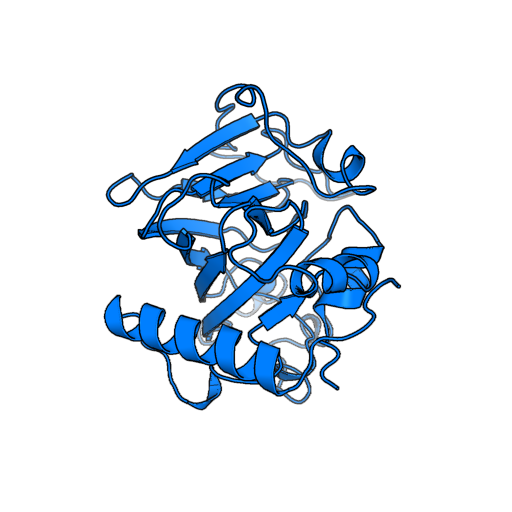1
ATOM 1525 C C . ASP A 1 195 ? -18.389 1.316 5.787 1.00 98.25 195 ASP A C 1
ATOM 1527 O O . ASP A 1 195 ? -19.459 0.713 5.717 1.00 98.25 195 ASP A O 1
ATOM 1531 N N . SER A 1 196 ? -17.243 0.786 5.345 1.00 98.62 196 SER A N 1
ATOM 1532 C CA . SER A 1 196 ? -17.144 -0.565 4.788 1.00 98.62 196 SER A CA 1
ATOM 1533 C C . SER A 1 196 ? -17.482 -1.627 5.839 1.00 98.62 196 SER A C 1
ATOM 1535 O O . SER A 1 196 ? -16.957 -1.614 6.954 1.00 98.62 196 SER A O 1
ATOM 1537 N N . ASP A 1 197 ? -18.323 -2.588 5.463 1.00 98.50 197 ASP A N 1
ATOM 1538 C CA . ASP A 1 197 ? -18.700 -3.753 6.270 1.00 98.50 197 ASP A CA 1
ATOM 1539 C C . ASP A 1 197 ? -17.622 -4.852 6.273 1.00 98.50 197 ASP A C 1
ATOM 1541 O O . ASP A 1 197 ? -17.648 -5.768 7.097 1.00 98.50 197 ASP A O 1
ATOM 1545 N N . VAL A 1 198 ? -16.643 -4.738 5.375 1.00 98.75 198 VAL A N 1
ATOM 1546 C CA . VAL A 1 198 ? -15.515 -5.659 5.210 1.00 98.75 198 VAL A CA 1
ATOM 1547 C C . VAL A 1 198 ? -14.179 -4.906 5.168 1.00 98.75 198 VAL A C 1
ATOM 1549 O O . VAL A 1 198 ? -14.147 -3.721 4.820 1.00 98.75 198 VAL A O 1
ATOM 1552 N N . PRO A 1 199 ? -13.038 -5.554 5.465 1.00 98.88 199 PRO A N 1
ATOM 1553 C CA . PRO A 1 199 ? -11.738 -4.990 5.132 1.00 98.88 199 PRO A CA 1
ATOM 1554 C C . PRO A 1 199 ? -11.590 -4.890 3.611 1.00 98.88 199 PRO A C 1
ATOM 1556 O O . PRO A 1 199 ? -12.034 -5.773 2.874 1.00 98.88 199 PRO A O 1
ATOM 1559 N N . LEU A 1 200 ? -10.904 -3.850 3.148 1.00 98.94 200 LEU A N 1
ATOM 1560 C CA . LEU A 1 200 ? -10.395 -3.815 1.786 1.00 98.94 200 LEU A CA 1
ATOM 1561 C C . LEU A 1 200 ? -9.362 -4.931 1.637 1.00 98.94 200 LEU A C 1
ATOM 1563 O O . LEU A 1 200 ? -8.416 -5.010 2.424 1.00 98.94 200 LEU A O 1
ATOM 1567 N N . VAL A 1 201 ? -9.518 -5.743 0.596 1.00 98.88 201 VAL A N 1
ATOM 1568 C CA . VAL A 1 201 ? -8.522 -6.718 0.161 1.00 98.88 201 VAL A CA 1
ATOM 1569 C C . VAL A 1 201 ? -8.159 -6.420 -1.284 1.00 98.88 201 VAL A C 1
ATOM 1571 O O . VAL A 1 201 ? -9.015 -6.474 -2.167 1.00 98.88 201 VAL A O 1
ATOM 1574 N N . VAL A 1 202 ? -6.888 -6.125 -1.533 1.00 98.88 202 VAL A N 1
ATOM 1575 C CA . VAL A 1 202 ? -6.369 -5.800 -2.864 1.00 98.88 202 VAL A CA 1
ATOM 1576 C C . VAL A 1 202 ? -5.161 -6.674 -3.173 1.00 98.88 202 VAL A C 1
ATOM 1578 O O . VAL A 1 202 ? -4.286 -6.870 -2.330 1.00 98.88 202 VAL A O 1
ATOM 1581 N N . ARG A 1 203 ? -5.116 -7.215 -4.388 1.00 98.88 203 ARG A N 1
ATOM 1582 C CA . ARG A 1 203 ? -3.914 -7.827 -4.943 1.00 98.88 203 ARG A CA 1
ATOM 1583 C C . ARG A 1 203 ? -3.133 -6.754 -5.684 1.00 98.88 203 ARG A C 1
ATOM 1585 O O . ARG A 1 203 ? -3.640 -6.168 -6.643 1.00 98.88 203 ARG A O 1
ATOM 1592 N N . GLU A 1 204 ? -1.905 -6.525 -5.251 1.00 98.88 204 GLU A N 1
ATOM 1593 C CA . GLU A 1 204 ? -0.941 -5.723 -5.989 1.00 98.88 204 GLU A CA 1
ATOM 1594 C C . GLU A 1 204 ? -0.019 -6.653 -6.769 1.00 98.88 204 GLU A C 1
ATOM 1596 O O . GLU A 1 204 ? 0.584 -7.566 -6.206 1.00 98.88 204 GLU A O 1
ATOM 1601 N N . VAL A 1 205 ? 0.085 -6.394 -8.072 1.00 98.81 205 VAL A N 1
ATOM 1602 C CA . VAL A 1 205 ? 1.137 -6.957 -8.918 1.00 98.81 205 VAL A CA 1
ATOM 1603 C C . VAL A 1 205 ? 2.016 -5.807 -9.364 1.0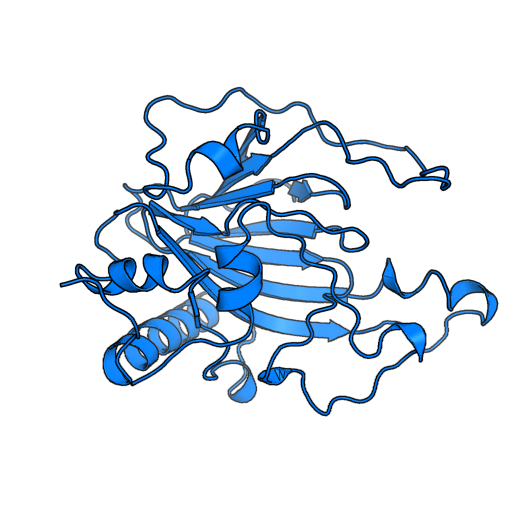0 98.81 205 VAL A C 1
ATOM 1605 O O . VAL A 1 205 ? 1.548 -4.897 -10.054 1.00 98.81 205 VAL A O 1
ATOM 1608 N N . SER A 1 206 ? 3.274 -5.838 -8.963 1.00 98.88 206 SER A N 1
ATOM 1609 C CA . SER A 1 206 ? 4.235 -4.772 -9.200 1.00 98.88 206 SER A CA 1
ATOM 1610 C C . SER A 1 206 ? 5.559 -5.331 -9.711 1.00 98.88 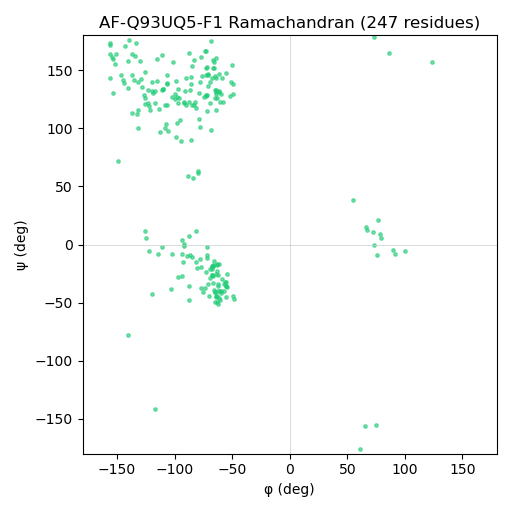206 SER A C 1
ATOM 1612 O O . SER A 1 206 ? 5.764 -6.541 -9.819 1.00 98.88 206 SER A O 1
ATOM 1614 N N . THR A 1 207 ? 6.460 -4.438 -10.094 1.00 98.81 207 THR A N 1
ATOM 1615 C CA . THR A 1 207 ? 7.881 -4.777 -10.246 1.00 98.81 207 THR A CA 1
ATOM 1616 C C . THR A 1 207 ? 8.511 -5.073 -8.873 1.00 98.81 207 THR A C 1
ATOM 1618 O O . THR A 1 207 ? 7.852 -4.915 -7.848 1.00 98.81 207 THR A O 1
ATOM 1621 N N . TYR A 1 208 ? 9.777 -5.493 -8.829 1.00 98.56 208 TYR A N 1
ATOM 1622 C CA . TYR A 1 208 ? 10.475 -5.890 -7.601 1.00 98.56 208 TYR A CA 1
ATOM 1623 C C . TYR A 1 208 ? 10.342 -4.859 -6.469 1.00 98.56 208 TYR A C 1
ATOM 1625 O O . TYR A 1 208 ? 10.464 -3.649 -6.688 1.00 98.56 208 TYR A O 1
ATOM 1633 N N . SER A 1 209 ? 10.121 -5.352 -5.251 1.00 97.94 209 SER A N 1
ATOM 1634 C CA . SER A 1 209 ? 9.968 -4.541 -4.044 1.00 97.94 209 SER A CA 1
ATOM 1635 C C . SER A 1 209 ? 11.292 -4.490 -3.271 1.00 97.94 209 SER A C 1
ATOM 1637 O O . SER A 1 209 ? 11.686 -5.465 -2.627 1.00 97.94 209 SER A O 1
ATOM 1639 N N . HIS A 1 210 ? 12.007 -3.360 -3.350 1.00 97.12 210 HIS A N 1
ATOM 1640 C CA . HIS A 1 210 ? 13.288 -3.151 -2.652 1.00 97.12 210 HIS A CA 1
ATOM 1641 C C . HIS A 1 210 ? 13.062 -2.647 -1.225 1.00 97.12 210 HIS A C 1
ATOM 1643 O O . HIS A 1 210 ? 12.960 -1.445 -0.951 1.00 97.12 210 HIS A O 1
ATOM 1649 N N . GLU A 1 211 ? 12.954 -3.599 -0.305 1.00 92.31 211 GLU A N 1
ATOM 1650 C CA . GLU A 1 211 ? 12.541 -3.359 1.072 1.00 92.31 211 GLU A CA 1
ATOM 1651 C C . GLU A 1 211 ? 13.498 -4.055 2.054 1.00 92.31 211 GLU A C 1
ATOM 1653 O O . GLU A 1 211 ? 13.360 -5.254 2.290 1.00 92.31 211 GLU A O 1
ATOM 1658 N N . PRO A 1 212 ? 14.451 -3.332 2.675 1.00 86.00 212 PRO A N 1
ATOM 1659 C CA . PRO A 1 212 ? 15.385 -3.906 3.640 1.00 86.00 212 PRO A CA 1
ATOM 1660 C C . PRO A 1 212 ? 14.713 -4.067 5.017 1.00 86.00 212 PRO A C 1
ATOM 1662 O O . PRO A 1 212 ? 15.092 -3.421 5.992 1.00 86.00 212 PRO A O 1
ATOM 1665 N N . THR A 1 213 ? 13.655 -4.879 5.086 1.00 82.38 213 THR A N 1
ATOM 1666 C CA . THR A 1 213 ? 12.945 -5.217 6.333 1.00 82.38 213 THR A CA 1
ATOM 1667 C C . THR A 1 213 ? 13.743 -6.181 7.196 1.00 82.38 213 THR A C 1
ATOM 1669 O O . THR A 1 213 ? 14.663 -6.845 6.720 1.00 82.38 213 THR A O 1
ATOM 1672 N N . GLU A 1 214 ? 13.328 -6.333 8.457 1.00 81.69 214 GLU A N 1
ATOM 1673 C CA . GLU A 1 214 ? 13.845 -7.399 9.320 1.00 81.69 214 GLU A CA 1
ATOM 1674 C C . GLU A 1 214 ? 13.657 -8.786 8.677 1.00 81.69 214 GLU A C 1
ATOM 1676 O O . GLU A 1 214 ? 14.606 -9.560 8.594 1.00 81.69 214 GLU A O 1
ATOM 1681 N N . ALA A 1 215 ? 12.474 -9.066 8.116 1.00 80.69 215 ALA A N 1
ATOM 1682 C CA . ALA A 1 215 ? 12.192 -10.325 7.420 1.00 80.69 215 ALA A CA 1
ATOM 1683 C C . ALA A 1 215 ? 12.998 -10.526 6.118 1.00 80.69 215 ALA A C 1
ATOM 1685 O O . ALA A 1 215 ? 13.108 -11.655 5.638 1.00 80.69 215 ALA A O 1
ATOM 1686 N N . ALA A 1 216 ? 13.555 -9.458 5.537 1.00 81.69 216 ALA A N 1
ATOM 1687 C CA . ALA A 1 216 ? 14.424 -9.526 4.363 1.00 81.69 216 ALA A CA 1
ATOM 1688 C C . ALA A 1 216 ? 15.918 -9.615 4.724 1.00 81.69 216 ALA A C 1
ATOM 1690 O O . ALA A 1 216 ? 16.743 -9.952 3.866 1.00 81.69 216 ALA A O 1
ATOM 1691 N N . ALA A 1 217 ? 16.286 -9.312 5.974 1.00 82.25 217 ALA A N 1
ATOM 1692 C CA . ALA A 1 217 ? 17.669 -9.312 6.420 1.00 82.25 217 ALA A CA 1
ATOM 1693 C C . ALA A 1 217 ? 18.275 -10.723 6.318 1.00 82.25 217 ALA A C 1
ATOM 1695 O O . ALA A 1 217 ? 17.750 -11.692 6.858 1.00 82.25 217 ALA A O 1
ATOM 1696 N N . GLY A 1 218 ? 19.409 -10.833 5.623 1.00 84.81 218 GLY A N 1
ATOM 1697 C CA . GLY A 1 218 ? 20.121 -12.102 5.421 1.00 84.81 218 GLY A CA 1
ATOM 1698 C C . GLY A 1 218 ? 19.887 -12.771 4.063 1.00 84.81 218 GLY A C 1
ATOM 1699 O O . GLY A 1 218 ? 20.578 -13.741 3.752 1.00 84.81 218 GLY A O 1
ATOM 1700 N N . ASN A 1 219 ? 18.990 -12.243 3.225 1.00 87.31 219 ASN A N 1
ATOM 1701 C CA . ASN A 1 219 ? 18.841 -12.715 1.849 1.00 87.31 219 ASN A CA 1
ATOM 1702 C C . ASN A 1 219 ? 20.042 -12.311 0.976 1.00 87.31 219 ASN A C 1
ATOM 1704 O O . ASN A 1 219 ? 20.629 -11.239 1.138 1.00 87.31 219 ASN A O 1
ATOM 1708 N N . HIS A 1 220 ? 20.401 -13.169 0.019 1.00 92.19 220 HIS A N 1
ATOM 1709 C CA . HIS A 1 220 ? 21.440 -12.869 -0.964 1.00 92.19 220 HIS A CA 1
ATOM 1710 C C . HIS A 1 220 ? 20.932 -11.837 -1.982 1.00 92.19 220 HIS A C 1
ATOM 1712 O O . HIS A 1 220 ? 19.887 -12.039 -2.600 1.00 92.19 220 HIS A O 1
ATOM 1718 N N . ALA A 1 221 ? 21.684 -10.754 -2.191 1.00 94.56 221 ALA A N 1
ATOM 1719 C CA . ALA A 1 221 ? 21.353 -9.758 -3.204 1.00 94.56 221 ALA A CA 1
ATOM 1720 C C . ALA A 1 221 ? 21.668 -10.300 -4.616 1.00 94.56 221 ALA A C 1
ATOM 1722 O O . ALA A 1 221 ? 22.802 -10.717 -4.860 1.00 94.56 221 ALA A O 1
ATOM 1723 N N . PRO A 1 222 ? 20.717 -10.283 -5.567 1.00 95.06 222 PRO A N 1
ATOM 1724 C CA . PRO A 1 222 ? 20.927 -10.833 -6.911 1.00 95.06 222 PRO A CA 1
ATOM 1725 C C . PRO A 1 222 ? 21.917 -9.999 -7.740 1.00 95.06 222 PRO A C 1
ATOM 1727 O O . PRO A 1 222 ? 22.624 -10.530 -8.592 1.00 95.06 222 PRO A O 1
ATOM 1730 N N . ILE A 1 223 ? 21.993 -8.693 -7.469 1.00 96.12 223 ILE A N 1
ATOM 1731 C CA . ILE A 1 223 ? 22.936 -7.747 -8.071 1.00 96.12 223 ILE A CA 1
ATOM 1732 C C . ILE A 1 223 ? 23.562 -6.923 -6.935 1.00 96.12 223 ILE A C 1
ATOM 1734 O O . ILE A 1 223 ? 22.836 -6.524 -6.022 1.00 96.12 223 ILE A O 1
ATOM 1738 N N . PRO A 1 224 ? 24.877 -6.616 -6.964 1.00 95.50 224 PRO A N 1
ATOM 1739 C CA . PRO A 1 224 ? 25.545 -5.914 -5.866 1.00 95.50 224 PRO A CA 1
ATOM 1740 C C . PRO A 1 224 ? 24.902 -4.582 -5.454 1.00 95.50 224 PRO A C 1
ATOM 1742 O O . PRO A 1 224 ? 24.866 -4.277 -4.266 1.00 95.50 224 PRO A O 1
ATOM 1745 N N . SER A 1 225 ? 24.370 -3.802 -6.405 1.00 95.88 225 SER A N 1
ATOM 1746 C CA . SER A 1 225 ? 23.726 -2.511 -6.117 1.00 95.88 225 SER A CA 1
ATOM 1747 C C . SER A 1 225 ? 22.420 -2.635 -5.328 1.00 95.88 225 SER A C 1
ATOM 1749 O O . SER A 1 225 ? 21.986 -1.651 -4.740 1.00 95.88 225 SER A O 1
ATOM 1751 N N . TRP A 1 226 ? 21.796 -3.816 -5.294 1.00 97.44 226 TRP A N 1
ATOM 1752 C CA . TRP A 1 226 ? 20.517 -4.030 -4.608 1.00 97.44 226 TRP A CA 1
ATOM 1753 C C . TRP A 1 226 ? 20.696 -4.233 -3.101 1.00 97.44 226 TRP A C 1
ATOM 1755 O O . TRP A 1 226 ? 19.730 -4.147 -2.343 1.00 97.44 226 TRP A O 1
ATOM 1765 N N . LEU A 1 227 ? 21.921 -4.507 -2.640 1.00 94.44 227 LEU A N 1
ATOM 1766 C CA . LEU A 1 227 ? 22.190 -4.713 -1.223 1.00 94.44 227 LEU A CA 1
ATOM 1767 C C . LEU A 1 227 ? 21.902 -3.429 -0.431 1.00 94.44 227 LEU A C 1
ATOM 1769 O O . LEU A 1 227 ? 22.570 -2.414 -0.613 1.00 94.44 227 LEU A O 1
ATOM 1773 N N . GLY A 1 228 ? 20.917 -3.490 0.467 1.00 92.56 228 GLY A N 1
ATOM 1774 C CA . GLY A 1 228 ? 20.484 -2.337 1.264 1.00 92.56 228 GLY A CA 1
ATOM 1775 C C . GLY A 1 228 ? 19.715 -1.277 0.468 1.00 92.56 228 GLY A C 1
ATOM 1776 O O . GLY A 1 228 ? 19.480 -0.189 0.989 1.00 92.56 228 GLY A O 1
ATOM 1777 N N . MET A 1 229 ? 19.322 -1.574 -0.775 1.00 95.50 229 MET A N 1
ATOM 1778 C CA . MET A 1 229 ? 18.508 -0.671 -1.580 1.00 95.50 229 MET A CA 1
ATOM 1779 C C . MET A 1 229 ? 17.128 -0.499 -0.943 1.00 95.50 229 MET A C 1
ATOM 1781 O O . MET A 1 229 ? 16.474 -1.475 -0.576 1.00 95.50 229 MET A O 1
ATOM 1785 N N . HIS A 1 230 ? 16.685 0.751 -0.842 1.00 94.88 230 HIS A N 1
ATOM 1786 C CA . HIS A 1 230 ? 15.345 1.102 -0.397 1.00 94.88 230 HIS A CA 1
ATOM 1787 C C . HIS A 1 230 ? 14.619 1.869 -1.500 1.00 94.88 230 HIS A C 1
ATOM 1789 O O . HIS A 1 230 ? 15.189 2.793 -2.084 1.00 94.88 230 HIS A O 1
ATOM 1795 N N . ASP A 1 231 ? 13.379 1.478 -1.793 1.00 97.50 231 ASP A N 1
ATOM 1796 C CA . ASP A 1 231 ? 12.567 2.115 -2.837 1.00 97.50 231 ASP A CA 1
ATOM 1797 C C . ASP A 1 231 ? 11.196 2.592 -2.346 1.00 97.50 231 ASP A C 1
ATOM 1799 O O . ASP A 1 231 ? 10.364 2.960 -3.163 1.00 97.50 231 ASP A O 1
ATOM 1803 N N . ASN A 1 232 ? 10.942 2.622 -1.035 1.00 95.44 232 ASN A N 1
ATOM 1804 C CA . ASN A 1 232 ? 9.711 3.192 -0.485 1.00 95.44 232 ASN A CA 1
ATOM 1805 C C . ASN A 1 232 ? 10.024 4.524 0.189 1.00 95.44 232 ASN A C 1
ATOM 1807 O O . ASN A 1 232 ? 10.551 4.541 1.295 1.00 95.44 232 ASN A O 1
ATOM 1811 N N . ASP A 1 233 ? 9.689 5.629 -0.462 1.00 97.06 233 ASP A N 1
ATOM 1812 C CA . ASP A 1 233 ? 9.921 6.963 0.086 1.00 97.06 233 ASP A CA 1
ATOM 1813 C C . ASP A 1 233 ? 8.591 7.558 0.564 1.00 97.06 233 ASP A C 1
ATOM 1815 O O . ASP A 1 233 ? 7.770 8.031 -0.236 1.00 97.06 233 ASP A O 1
ATOM 1819 N N . PHE A 1 234 ? 8.349 7.446 1.875 1.00 97.94 234 PHE A N 1
ATOM 1820 C CA . PHE A 1 234 ? 7.155 7.981 2.526 1.00 97.94 234 PHE A CA 1
ATOM 1821 C C . PHE A 1 234 ? 7.281 9.489 2.742 1.00 97.94 234 PHE A C 1
ATOM 1823 O O . PHE A 1 234 ? 8.314 9.981 3.185 1.00 97.94 234 PHE A O 1
ATOM 1830 N N . VAL A 1 235 ? 6.188 10.227 2.528 1.00 97.69 235 VAL A N 1
ATOM 1831 C CA . VAL A 1 235 ? 6.161 11.687 2.736 1.00 97.69 235 VAL A CA 1
ATOM 1832 C C . VAL A 1 235 ? 6.323 12.051 4.216 1.00 97.69 235 VAL A C 1
ATOM 1834 O O . VAL A 1 235 ? 6.883 13.094 4.540 1.00 97.69 235 VAL A O 1
ATOM 1837 N N . SER A 1 236 ? 5.815 11.209 5.122 1.00 96.31 236 SER A N 1
ATOM 1838 C CA . SER A 1 236 ? 5.972 11.391 6.566 1.00 96.31 236 SER A CA 1
ATOM 1839 C C . SER A 1 236 ? 7.214 10.661 7.079 1.00 96.31 236 SER A C 1
ATOM 1841 O O . SER A 1 236 ? 7.299 9.434 6.993 1.00 96.31 236 SER A O 1
ATOM 1843 N N . ASP A 1 237 ? 8.138 11.392 7.704 1.00 92.81 237 ASP A N 1
ATOM 1844 C CA . ASP A 1 237 ? 9.363 10.838 8.306 1.00 92.81 237 ASP A CA 1
ATOM 1845 C C . ASP A 1 237 ? 9.073 9.722 9.325 1.00 92.81 237 ASP A C 1
ATOM 1847 O O . ASP A 1 237 ? 9.795 8.724 9.421 1.00 92.81 237 ASP A O 1
ATOM 1851 N N . ALA A 1 238 ? 7.975 9.858 10.074 1.00 90.88 238 ALA A N 1
ATOM 1852 C CA . ALA A 1 238 ? 7.559 8.872 11.064 1.00 90.88 238 ALA A CA 1
ATOM 1853 C C . ALA A 1 238 ? 7.129 7.534 10.426 1.00 90.88 238 ALA A C 1
ATOM 1855 O O . ALA A 1 238 ? 7.267 6.485 11.058 1.00 90.88 238 ALA A O 1
ATOM 1856 N N . ALA A 1 239 ? 6.651 7.545 9.175 1.00 92.50 239 ALA A N 1
ATOM 1857 C CA . ALA A 1 239 ? 6.318 6.330 8.432 1.00 92.50 239 ALA A CA 1
ATOM 1858 C C . ALA A 1 239 ? 7.572 5.595 7.933 1.00 92.50 239 ALA A C 1
ATOM 1860 O O . ALA A 1 239 ? 7.636 4.372 8.063 1.00 92.50 239 ALA A O 1
ATOM 1861 N N . ASN A 1 240 ? 8.589 6.324 7.449 1.00 86.12 240 ASN A N 1
ATOM 1862 C CA . ASN A 1 240 ? 9.853 5.739 6.970 1.00 86.12 240 ASN A CA 1
ATOM 1863 C C . ASN A 1 240 ? 10.557 4.887 8.044 1.00 86.12 240 ASN A C 1
ATOM 1865 O O . ASN A 1 240 ? 11.180 3.875 7.733 1.00 86.12 240 ASN A O 1
ATOM 1869 N N . THR A 1 241 ? 10.437 5.272 9.317 1.00 82.06 241 THR A N 1
ATOM 1870 C CA . THR A 1 241 ? 11.079 4.563 10.436 1.00 82.06 241 THR A CA 1
ATOM 1871 C C . THR A 1 241 ? 10.230 3.417 10.984 1.00 82.06 241 THR A C 1
ATOM 1873 O O . THR A 1 241 ? 10.731 2.307 11.153 1.00 82.06 241 THR A O 1
ATOM 1876 N N . GLY A 1 242 ? 8.937 3.653 11.235 1.00 75.56 242 GLY A N 1
ATOM 1877 C CA . GLY A 1 242 ? 8.047 2.652 11.835 1.00 75.56 242 GLY A CA 1
ATOM 1878 C C . GLY A 1 242 ? 7.726 1.465 10.924 1.00 75.56 242 GLY A C 1
ATOM 1879 O O . GLY A 1 242 ? 7.374 0.396 11.410 1.00 75.56 242 GLY A O 1
ATOM 1880 N N . ARG A 1 243 ? 7.883 1.620 9.604 1.00 80.81 243 ARG A N 1
ATOM 1881 C CA . ARG A 1 243 ? 7.540 0.582 8.623 1.00 80.81 243 ARG A CA 1
ATOM 1882 C C . ARG A 1 243 ? 8.435 -0.659 8.689 1.00 80.81 243 ARG A C 1
ATOM 1884 O O . ARG A 1 243 ? 8.008 -1.725 8.257 1.00 80.81 243 ARG A O 1
ATOM 1891 N N . LEU A 1 244 ? 9.678 -0.535 9.157 1.00 84.38 244 LEU A N 1
ATOM 1892 C CA . LEU A 1 244 ? 10.667 -1.620 9.076 1.00 84.38 244 LEU A CA 1
ATOM 1893 C C . LEU A 1 244 ? 10.512 -2.684 10.170 1.00 84.38 244 LEU A C 1
ATOM 1895 O O . LEU A 1 244 ? 11.012 -3.795 9.993 1.00 84.38 244 LEU A O 1
ATOM 1899 N N . GLN A 1 245 ? 9.838 -2.352 11.274 1.00 90.56 245 GLN A N 1
ATOM 1900 C CA . GLN A 1 245 ? 9.630 -3.253 12.402 1.00 90.56 245 GLN A CA 1
ATOM 1901 C C . GLN A 1 245 ? 8.357 -2.885 13.169 1.00 90.56 245 GLN A C 1
ATOM 1903 O O . GLN A 1 245 ? 8.183 -1.743 13.599 1.00 90.56 245 GLN A O 1
ATOM 1908 N N . THR A 1 246 ? 7.512 -3.881 13.430 1.00 92.88 246 THR A N 1
ATOM 1909 C CA . THR A 1 246 ? 6.342 -3.719 14.297 1.00 92.88 246 THR A CA 1
ATOM 1910 C C . THR A 1 246 ? 6.704 -4.075 15.740 1.00 92.88 246 THR A C 1
ATOM 1912 O O . THR A 1 246 ? 7.167 -5.172 16.038 1.00 92.88 246 THR A O 1
ATOM 1915 N N . ALA A 1 247 ? 6.502 -3.132 16.657 1.00 95.62 247 ALA A N 1
ATOM 1916 C CA . ALA A 1 247 ? 6.762 -3.276 18.081 1.00 95.62 247 ALA A CA 1
ATOM 1917 C C . ALA A 1 247 ? 5.633 -4.070 18.749 1.00 95.62 247 ALA A C 1
ATOM 1919 O O . ALA A 1 247 ? 4.563 -3.527 19.046 1.00 95.62 247 ALA A O 1
ATOM 1920 N N . ILE A 1 248 ? 5.896 -5.353 18.994 1.00 97.31 248 ILE A N 1
ATOM 1921 C CA . ILE A 1 248 ? 4.986 -6.285 19.664 1.00 97.31 248 ILE A CA 1
ATOM 1922 C C . ILE A 1 248 ? 5.447 -6.475 21.116 1.00 97.31 248 ILE A C 1
ATOM 1924 O O . ILE A 1 248 ? 6.612 -6.796 21.355 1.00 97.31 248 ILE A O 1
ATOM 1928 N N . SER A 1 249 ? 4.544 -6.273 22.080 1.00 92.62 249 SER A N 1
ATOM 1929 C CA . SER A 1 249 ? 4.801 -6.398 23.530 1.00 92.62 249 SER A CA 1
ATOM 1930 C C . SER A 1 249 ? 3.926 -7.434 24.224 1.00 92.62 249 SER A C 1
ATOM 1932 O O . SER A 1 249 ? 2.749 -7.579 23.815 1.00 92.62 249 SER A O 1
#

pLDDT: mean 96.87, std 4.2, range [67.88, 98.94]

InterPro domains:
  IPR011051 RmlC-like cupin domain superfamily [SSF51182] (94-197)
  IPR014710 RmlC-like jelly roll fold [G3DSA:2.60.120.10] (1-249)